Protein AF-A0A1X1AR97-F1 (afdb_monomer_lite)

Radius of gyration: 24.24 Å; chains: 1; bounding box: 60×72×63 Å

pLDDT: mean 80.78, std 21.64, range [27.16, 98.38]

Foldseek 3Di:
DDAWKKKKWFFFDDDPPDDDDDPDRGQTAIEIEADDPCGLQVSVVVVLVCQVVVRGFKMKIKIWGQQQVVVVCVVVVHDDPDDDDDPPRDDHHYDDHPCPVVDDVVCVVVPNDDPLSPVLVVLVVVCVVVVHDLVRSLLVLLVVLQVVLVVLLPDPQRQDSDNDHSCRQQDDDPVFHDSHPRGTPSSDDDSNDTDMDMDMDGDPVVCVVVVPDPVPDDDDPDDDDDDPDDDDPPDPPPPDDDDDD

Structure (mmCIF, N/CA/C/O backbone):
data_AF-A0A1X1AR97-F1
#
_entry.id   AF-A0A1X1AR97-F1
#
loop_
_atom_site.group_PDB
_atom_site.id
_atom_site.type_symbol
_atom_site.label_atom_id
_atom_site.label_alt_id
_atom_site.label_comp_id
_atom_site.label_asym_id
_atom_site.label_entity_id
_atom_site.label_seq_id
_atom_site.pdbx_PDB_ins_code
_atom_site.Cartn_x
_atom_site.Cartn_y
_atom_site.Cartn_z
_atom_site.occupancy
_atom_site.B_iso_or_equiv
_atom_site.auth_seq_id
_atom_site.auth_comp_id
_atom_site.auth_asym_id
_atom_site.auth_atom_id
_atom_site.pdbx_PDB_model_num
ATOM 1 N N . MET A 1 1 ? 16.908 10.694 7.736 1.00 27.94 1 MET A N 1
ATOM 2 C CA . MET A 1 1 ? 16.542 9.272 7.911 1.00 27.94 1 MET A CA 1
ATOM 3 C C . MET A 1 1 ? 15.316 9.066 7.065 1.00 27.94 1 MET A C 1
ATOM 5 O O . MET A 1 1 ? 14.236 9.486 7.467 1.00 27.94 1 MET A O 1
ATOM 9 N N . ASP A 1 2 ? 15.556 8.600 5.848 1.00 30.73 2 ASP A N 1
ATOM 10 C CA . ASP A 1 2 ? 14.562 8.555 4.788 1.00 30.73 2 ASP A CA 1
ATOM 11 C C . ASP A 1 2 ? 13.537 7.465 5.109 1.00 30.73 2 ASP A C 1
ATOM 13 O O . ASP A 1 2 ? 13.903 6.337 5.441 1.00 30.73 2 ASP A O 1
ATOM 17 N N . ARG A 1 3 ? 12.262 7.846 5.160 1.00 35.47 3 ARG A N 1
ATOM 18 C CA . ARG A 1 3 ? 11.157 6.972 5.564 1.00 35.47 3 ARG A CA 1
ATOM 19 C C . ARG A 1 3 ? 10.555 6.382 4.295 1.00 35.47 3 ARG A C 1
ATOM 21 O O . ARG A 1 3 ? 9.996 7.148 3.531 1.00 35.47 3 ARG A O 1
ATOM 28 N N . GLY A 1 4 ? 10.649 5.068 4.090 1.00 37.84 4 GLY A N 1
ATOM 29 C CA . GLY A 1 4 ? 9.795 4.326 3.150 1.00 37.84 4 GLY A CA 1
ATOM 30 C C . GLY A 1 4 ? 9.580 4.941 1.760 1.00 37.84 4 GLY A C 1
ATOM 31 O O . GLY A 1 4 ? 8.454 4.912 1.262 1.00 37.84 4 GLY A O 1
ATOM 32 N N . ASN A 1 5 ? 10.611 5.521 1.141 1.00 39.78 5 ASN A N 1
ATOM 33 C CA . ASN A 1 5 ? 10.469 6.111 -0.188 1.00 39.78 5 ASN A CA 1
ATOM 34 C C . ASN A 1 5 ? 10.435 5.019 -1.264 1.00 39.78 5 ASN A C 1
ATOM 36 O O . ASN A 1 5 ? 11.117 3.996 -1.173 1.00 39.78 5 ASN A O 1
ATOM 40 N N . CYS A 1 6 ? 9.618 5.242 -2.293 1.00 41.50 6 CYS A N 1
ATOM 41 C CA . CYS A 1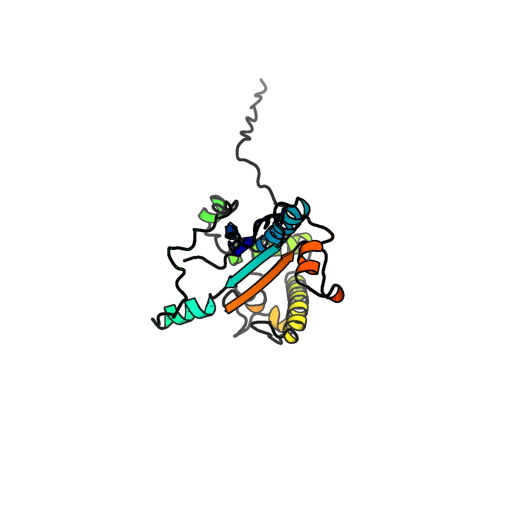 6 ? 9.676 4.451 -3.513 1.00 41.50 6 CYS A CA 1
ATOM 42 C C . CYS A 1 6 ? 10.742 5.055 -4.429 1.00 41.50 6 CYS A C 1
ATOM 44 O O . CYS A 1 6 ? 10.742 6.255 -4.707 1.00 41.50 6 CYS A O 1
ATOM 46 N N . GLU A 1 7 ? 11.641 4.209 -4.904 1.00 47.59 7 GLU A N 1
ATOM 47 C CA . GLU A 1 7 ? 12.688 4.550 -5.851 1.00 47.59 7 GLU A CA 1
ATOM 48 C C . GLU A 1 7 ? 12.261 4.113 -7.253 1.00 47.59 7 GLU A C 1
ATOM 50 O O . GLU A 1 7 ? 11.831 2.983 -7.494 1.00 47.59 7 GLU A O 1
ATOM 55 N N . LEU A 1 8 ? 12.373 5.029 -8.201 1.00 49.00 8 LEU A N 1
ATOM 56 C CA . LEU A 1 8 ? 12.171 4.796 -9.617 1.00 49.00 8 LEU A CA 1
ATOM 57 C C . LEU A 1 8 ? 13.539 4.890 -10.296 1.00 49.00 8 LEU A C 1
ATOM 59 O O . LEU A 1 8 ? 14.129 5.965 -10.374 1.00 49.00 8 LEU A O 1
ATOM 63 N N . ALA A 1 9 ? 14.025 3.773 -10.823 1.00 55.78 9 ALA A N 1
ATOM 64 C CA . ALA A 1 9 ? 15.183 3.737 -11.701 1.00 55.78 9 ALA A CA 1
ATOM 65 C C . ALA A 1 9 ? 14.710 3.638 -13.156 1.00 55.78 9 ALA A C 1
ATOM 67 O O . ALA A 1 9 ? 14.032 2.690 -13.562 1.00 55.78 9 ALA A O 1
ATOM 68 N N . LEU A 1 10 ? 15.063 4.643 -13.944 1.00 53.66 10 LEU A N 1
ATOM 69 C CA . LEU A 1 10 ? 14.725 4.788 -15.352 1.00 53.66 10 LEU A CA 1
ATOM 70 C C . LEU A 1 10 ? 15.976 4.492 -16.191 1.00 53.66 10 LEU A C 1
ATOM 72 O O . LEU A 1 10 ? 17.024 5.082 -15.964 1.00 53.66 10 LEU A O 1
ATOM 76 N N . SER A 1 11 ? 15.903 3.582 -17.165 1.00 43.22 11 SER A N 1
ATOM 77 C CA . SER A 1 11 ? 17.001 3.367 -18.122 1.00 43.22 11 SER A CA 1
ATOM 78 C C . SER A 1 11 ? 16.714 4.127 -19.409 1.00 43.22 11 SER A C 1
ATOM 80 O O . SER A 1 11 ? 15.721 3.833 -20.082 1.00 43.22 11 SER A O 1
ATOM 82 N N . GLU A 1 12 ? 17.590 5.061 -19.779 1.00 35.81 12 GLU A N 1
ATOM 83 C CA . GLU A 1 12 ? 17.517 5.738 -21.076 1.00 35.81 12 GLU A CA 1
ATOM 84 C C . GLU A 1 12 ? 17.746 4.759 -22.241 1.00 35.81 12 GLU A C 1
ATOM 86 O O . GLU A 1 12 ? 18.292 3.659 -22.081 1.00 35.81 12 GLU A O 1
ATOM 91 N N . ARG A 1 13 ? 17.284 5.167 -23.426 1.00 37.53 13 ARG A N 1
ATOM 92 C CA . ARG A 1 13 ? 17.381 4.423 -24.683 1.00 37.53 13 ARG A CA 1
ATOM 93 C C . ARG A 1 13 ? 18.838 4.115 -25.049 1.00 37.53 13 ARG A C 1
ATOM 95 O O . ARG A 1 13 ? 19.665 5.012 -25.178 1.00 37.53 13 ARG A O 1
ATOM 102 N N . THR A 1 14 ? 19.134 2.843 -25.310 1.00 39.88 14 THR A N 1
ATOM 103 C CA . THR A 1 14 ? 20.361 2.429 -26.004 1.00 39.88 14 THR A CA 1
ATOM 104 C C . THR A 1 14 ? 20.110 2.537 -27.507 1.00 39.88 14 THR A C 1
ATOM 106 O O . THR A 1 14 ? 19.388 1.711 -28.069 1.00 39.88 14 THR A O 1
ATOM 109 N N . ASP A 1 15 ? 20.638 3.572 -28.161 1.00 34.41 15 ASP A N 1
ATOM 110 C CA . ASP A 1 15 ? 20.561 3.687 -29.620 1.00 34.41 15 ASP A CA 1
ATOM 111 C C . ASP A 1 15 ? 21.410 2.594 -30.290 1.00 34.41 15 ASP A C 1
ATOM 113 O O . ASP A 1 15 ? 22.624 2.718 -30.416 1.00 34.41 15 ASP A O 1
ATOM 117 N N . ASP A 1 16 ? 20.754 1.547 -30.793 1.00 37.31 16 ASP A N 1
ATOM 118 C CA . ASP A 1 16 ? 21.347 0.577 -31.724 1.00 37.31 16 ASP A CA 1
ATOM 119 C C . ASP A 1 16 ? 21.270 1.086 -33.178 1.00 37.31 16 ASP A C 1
ATOM 121 O O . ASP A 1 16 ? 20.874 0.376 -34.107 1.00 37.31 16 ASP A O 1
ATOM 125 N N . SER A 1 17 ? 21.651 2.344 -33.423 1.00 30.41 17 SER A N 1
ATOM 126 C CA . SER A 1 17 ? 21.853 2.834 -34.790 1.00 30.41 17 SER A CA 1
ATOM 127 C C . SER A 1 17 ? 23.312 2.635 -35.205 1.00 30.41 17 SER A C 1
ATOM 129 O O . SER A 1 17 ? 24.149 3.501 -34.986 1.00 30.41 17 SER A O 1
ATOM 131 N N . CYS A 1 18 ? 23.596 1.475 -35.807 1.00 35.47 18 CYS A N 1
ATOM 132 C CA . CYS A 1 18 ? 24.776 1.171 -36.632 1.00 35.47 18 CYS A CA 1
ATOM 133 C C . CYS A 1 18 ? 26.116 1.811 -36.196 1.00 35.47 18 CYS A C 1
ATOM 135 O O . CYS A 1 18 ? 26.543 2.814 -36.766 1.00 35.47 18 CYS A O 1
ATOM 137 N N . GLY A 1 19 ? 26.856 1.150 -35.298 1.00 27.16 19 GLY A N 1
ATOM 138 C CA . GLY A 1 19 ? 28.287 1.422 -35.120 1.00 27.16 19 GLY A CA 1
ATOM 139 C C . GLY A 1 19 ? 28.897 0.833 -33.848 1.00 27.16 19 GLY A C 1
ATOM 140 O O . GLY A 1 19 ? 28.792 1.455 -32.810 1.00 27.16 19 GLY A O 1
ATOM 141 N N . VAL A 1 20 ? 29.577 -0.316 -33.988 1.00 30.94 20 VAL A N 1
ATOM 142 C CA . VAL A 1 20 ? 30.597 -0.943 -33.104 1.00 30.94 20 VAL A CA 1
ATOM 143 C C . VAL A 1 20 ? 30.261 -1.089 -31.594 1.00 30.94 20 VAL A C 1
ATOM 145 O O . VAL A 1 20 ? 29.995 -0.094 -30.931 1.00 30.94 20 VAL A O 1
ATOM 148 N N . PRO A 1 21 ? 30.382 -2.291 -30.980 1.00 36.38 21 PRO A N 1
ATOM 149 C CA . PRO A 1 21 ? 30.097 -2.491 -29.556 1.00 36.38 21 PRO A CA 1
ATOM 150 C C . PRO A 1 21 ? 31.102 -1.737 -28.673 1.00 36.38 21 PRO A C 1
ATOM 152 O O . PRO A 1 21 ? 32.238 -2.170 -28.477 1.00 36.38 21 PRO A O 1
ATOM 155 N N . GLY A 1 22 ? 30.678 -0.590 -28.153 1.00 32.62 22 GLY A N 1
ATOM 156 C CA . GLY A 1 22 ? 31.268 0.065 -26.997 1.00 32.62 22 GLY A CA 1
ATOM 157 C C . GLY A 1 22 ? 30.301 -0.100 -25.836 1.00 32.62 22 GLY A C 1
ATOM 158 O O . GLY A 1 22 ? 29.242 0.515 -25.831 1.00 32.62 22 GLY A O 1
ATOM 159 N N . ASP A 1 23 ? 30.668 -0.951 -24.886 1.00 37.53 23 ASP A N 1
ATOM 160 C CA . ASP A 1 23 ? 29.895 -1.372 -23.716 1.00 37.53 23 ASP A CA 1
ATOM 161 C C . ASP A 1 23 ? 29.720 -0.214 -22.708 1.00 37.53 23 ASP A C 1
ATOM 163 O O . ASP A 1 23 ? 30.305 -0.183 -21.626 1.00 37.53 23 ASP A O 1
ATOM 167 N N . ARG A 1 24 ? 28.975 0.823 -23.097 1.00 39.00 24 ARG A N 1
ATOM 168 C CA . ARG A 1 24 ? 28.467 1.846 -22.182 1.00 39.00 24 ARG A CA 1
ATOM 169 C C . ARG A 1 24 ? 26.998 1.551 -21.959 1.00 39.00 24 ARG A C 1
ATOM 171 O O . ARG A 1 24 ? 26.147 2.046 -22.691 1.00 39.00 24 ARG A O 1
ATOM 178 N N . ALA A 1 25 ? 26.713 0.733 -20.948 1.00 48.75 25 ALA A N 1
ATOM 179 C CA . ALA A 1 25 ? 25.385 0.714 -20.356 1.00 48.75 25 ALA A CA 1
ATOM 180 C C . ALA A 1 25 ? 24.984 2.171 -20.081 1.00 48.75 25 ALA A C 1
ATOM 182 O O . ALA A 1 25 ? 25.742 2.904 -19.440 1.00 48.75 25 ALA A O 1
ATOM 183 N N . ALA A 1 26 ? 23.852 2.610 -20.635 1.00 55.78 26 ALA A N 1
ATOM 184 C CA . ALA A 1 26 ? 23.313 3.925 -20.331 1.00 55.78 26 ALA A CA 1
ATOM 185 C C . ALA A 1 26 ? 23.168 4.028 -18.807 1.00 55.78 26 ALA A C 1
ATOM 187 O O . ALA A 1 26 ? 22.605 3.132 -18.173 1.00 55.78 26 ALA A O 1
ATOM 188 N N . THR A 1 27 ? 23.736 5.075 -18.208 1.00 63.84 27 THR A N 1
ATOM 189 C CA . THR A 1 27 ? 23.571 5.313 -16.775 1.00 63.84 27 THR A CA 1
ATOM 190 C C . THR A 1 27 ? 22.083 5.540 -16.522 1.00 63.84 27 THR A C 1
ATOM 192 O O . THR A 1 27 ? 21.504 6.408 -17.177 1.00 63.84 27 THR A O 1
ATOM 195 N N . PRO A 1 28 ? 21.437 4.777 -15.625 1.00 70.12 28 PRO A N 1
ATOM 196 C CA . PRO A 1 28 ? 20.029 4.994 -15.347 1.00 70.12 28 PRO A CA 1
ATOM 197 C C . PRO A 1 28 ? 19.834 6.385 -14.737 1.00 70.12 28 PRO A C 1
ATOM 199 O O . PRO A 1 28 ? 20.615 6.805 -13.878 1.00 70.12 28 PRO A O 1
ATOM 202 N N . SER A 1 29 ? 18.785 7.089 -15.154 1.00 77.19 29 SER A N 1
ATOM 203 C CA . SER A 1 29 ? 18.297 8.246 -14.412 1.00 77.19 29 SER A CA 1
ATOM 204 C C . SER A 1 29 ? 17.544 7.739 -13.177 1.00 77.19 29 SER A C 1
ATOM 206 O O . SER A 1 29 ? 16.759 6.791 -13.236 1.00 77.19 29 SER A O 1
ATOM 208 N N . LEU A 1 30 ? 17.848 8.313 -12.016 1.00 84.25 30 LEU A N 1
ATOM 209 C CA . LEU A 1 30 ? 17.300 7.881 -10.732 1.00 84.25 30 LEU A CA 1
ATOM 210 C C . LEU A 1 30 ? 16.354 8.955 -10.213 1.00 84.25 30 LEU A C 1
ATOM 212 O O . LEU A 1 30 ? 16.709 10.133 -10.187 1.00 84.25 30 LEU A O 1
ATOM 216 N N . VAL A 1 31 ? 15.168 8.539 -9.780 1.00 84.06 31 VAL A N 1
ATOM 217 C CA . VAL A 1 31 ? 14.148 9.415 -9.206 1.00 84.06 31 VAL A CA 1
ATOM 218 C C . VAL A 1 31 ? 13.649 8.819 -7.894 1.00 84.06 31 VAL A C 1
ATOM 220 O O . VAL A 1 31 ? 13.302 7.640 -7.837 1.00 84.06 31 VAL A O 1
ATOM 223 N N . THR A 1 32 ? 13.561 9.627 -6.845 1.00 85.88 32 THR A N 1
ATOM 224 C CA . THR A 1 32 ? 12.867 9.271 -5.601 1.00 85.88 32 THR A CA 1
ATOM 225 C C . THR A 1 32 ? 11.500 9.940 -5.568 1.00 85.88 32 THR A C 1
ATOM 227 O O . THR A 1 32 ? 11.356 11.109 -5.933 1.00 85.88 32 THR A O 1
ATOM 230 N N . SER A 1 33 ? 10.463 9.199 -5.176 1.00 83.81 33 SER A N 1
ATOM 231 C CA . SER A 1 33 ? 9.122 9.776 -5.062 1.00 83.81 33 SER A CA 1
ATOM 232 C C . SER A 1 33 ? 9.014 10.736 -3.881 1.00 83.81 33 SER A C 1
ATOM 234 O O . SER A 1 33 ? 9.765 10.646 -2.912 1.00 83.81 33 SER A O 1
ATOM 236 N N . ALA A 1 34 ? 7.990 11.585 -3.921 1.00 81.62 34 ALA A N 1
ATOM 237 C CA . ALA A 1 34 ? 7.479 12.241 -2.724 1.00 81.62 34 ALA A CA 1
ATOM 238 C C . ALA A 1 34 ? 6.932 11.214 -1.710 1.00 81.62 34 ALA A C 1
ATOM 240 O O . ALA A 1 34 ? 6.776 10.027 -2.026 1.00 81.62 34 ALA A O 1
ATOM 241 N N . THR A 1 35 ? 6.580 11.673 -0.507 1.00 78.44 35 THR A N 1
ATOM 242 C CA . THR A 1 35 ? 5.911 10.825 0.488 1.00 78.44 35 THR A CA 1
ATOM 243 C C . THR A 1 35 ? 4.440 10.644 0.114 1.00 78.44 35 THR A C 1
ATOM 245 O O . THR A 1 35 ? 3.727 11.616 -0.120 1.00 78.44 35 THR A O 1
ATOM 248 N N . GLY A 1 36 ? 3.942 9.406 0.103 1.00 80.31 36 GLY A N 1
ATOM 249 C CA . GLY A 1 36 ? 2.513 9.151 -0.101 1.00 80.31 36 GLY A CA 1
ATOM 250 C C . GLY A 1 36 ? 2.198 7.705 -0.470 1.00 80.31 36 GLY A C 1
ATOM 251 O O . GLY A 1 36 ? 2.926 7.064 -1.224 1.00 80.31 36 GLY A O 1
ATOM 252 N N . GLY A 1 37 ? 1.087 7.173 0.044 1.00 82.88 37 GLY A N 1
ATOM 253 C CA . GLY A 1 37 ? 0.659 5.799 -0.257 1.00 82.88 37 GLY A CA 1
ATOM 254 C C . GLY A 1 37 ? 0.224 5.592 -1.714 1.00 82.88 37 GLY A C 1
ATOM 255 O O . GLY A 1 37 ? 0.176 4.467 -2.201 1.00 82.88 37 GLY A O 1
ATOM 256 N N . GLU A 1 38 ? -0.086 6.670 -2.429 1.00 85.38 38 GLU A N 1
ATOM 257 C CA . GLU A 1 38 ? -0.469 6.679 -3.841 1.00 85.38 38 GLU A CA 1
ATOM 258 C C . GLU A 1 38 ? 0.725 6.655 -4.806 1.00 85.38 38 GLU A C 1
ATOM 260 O O . GLU A 1 38 ? 0.553 6.394 -6.002 1.00 85.38 38 GLU A O 1
ATOM 265 N N . GLN A 1 39 ? 1.928 6.932 -4.301 1.00 87.12 39 GLN A N 1
ATOM 266 C CA . GLN A 1 39 ? 3.129 7.143 -5.106 1.00 87.12 39 GLN A CA 1
ATOM 267 C C . GLN A 1 39 ? 3.514 5.931 -5.965 1.00 87.12 39 GLN A C 1
ATOM 269 O O . GLN A 1 39 ? 3.746 6.138 -7.157 1.00 87.12 39 GLN A O 1
ATOM 274 N N . PRO A 1 40 ? 3.459 4.667 -5.486 1.00 89.50 40 PRO A N 1
ATOM 275 C CA . PRO A 1 40 ? 3.735 3.510 -6.341 1.00 89.50 40 PRO A CA 1
ATOM 276 C C . PRO A 1 40 ? 2.896 3.494 -7.629 1.00 89.50 40 PRO A C 1
ATOM 278 O O . PRO A 1 40 ? 3.412 3.261 -8.722 1.00 89.50 40 PRO A O 1
ATOM 281 N N . GLN A 1 41 ? 1.601 3.814 -7.534 1.00 91.25 41 GLN A N 1
ATOM 282 C CA . GLN A 1 41 ? 0.716 3.853 -8.700 1.00 91.25 41 GLN A CA 1
ATOM 283 C C . GLN A 1 41 ? 0.965 5.089 -9.577 1.00 91.25 41 GLN A C 1
ATOM 285 O O . GLN A 1 41 ? 0.827 5.018 -10.802 1.00 91.25 41 GLN A O 1
ATOM 290 N N . ALA A 1 42 ? 1.324 6.229 -8.979 1.00 87.94 42 ALA A N 1
ATOM 291 C CA . ALA A 1 42 ? 1.719 7.421 -9.726 1.00 87.94 42 ALA A CA 1
ATOM 292 C C . ALA A 1 42 ? 2.983 7.161 -10.566 1.00 87.94 42 ALA A C 1
ATOM 294 O O . ALA A 1 42 ? 3.003 7.513 -11.749 1.00 87.94 42 ALA A O 1
ATOM 295 N N . LEU A 1 43 ? 3.970 6.463 -9.999 1.00 89.81 43 LEU A N 1
ATOM 296 C CA . LEU A 1 43 ? 5.192 6.052 -10.690 1.00 89.81 43 LEU A CA 1
ATOM 297 C C . LEU A 1 43 ? 4.902 5.064 -11.824 1.00 89.81 43 LEU A C 1
ATOM 299 O O . LEU A 1 43 ? 5.411 5.253 -12.925 1.00 89.81 43 LEU A O 1
ATOM 303 N N . VAL A 1 44 ? 4.017 4.078 -11.621 1.00 93.06 44 VAL A N 1
ATOM 304 C CA . VAL A 1 44 ? 3.562 3.171 -12.699 1.00 93.06 44 VAL A CA 1
ATOM 305 C C . VAL A 1 44 ? 2.962 3.961 -13.863 1.00 93.06 44 VAL A C 1
ATOM 307 O O . VAL A 1 44 ? 3.274 3.705 -15.026 1.00 93.06 44 VAL A O 1
ATOM 310 N N . ASN A 1 45 ? 2.126 4.958 -13.565 1.00 92.25 45 ASN A N 1
ATOM 311 C CA . ASN A 1 45 ? 1.503 5.796 -14.589 1.00 92.25 45 ASN A CA 1
ATOM 312 C C . ASN A 1 45 ? 2.536 6.628 -15.363 1.00 92.25 45 ASN A C 1
ATOM 314 O O . ASN A 1 45 ? 2.420 6.756 -16.584 1.00 92.25 45 ASN A O 1
ATOM 318 N N . ARG A 1 46 ? 3.523 7.194 -14.659 1.00 89.62 46 ARG A N 1
ATOM 319 C CA . ARG A 1 46 ? 4.625 7.967 -15.247 1.00 89.62 46 ARG A CA 1
ATOM 320 C C . ARG A 1 46 ? 5.512 7.079 -16.121 1.00 89.62 46 ARG A C 1
ATOM 322 O O . ARG A 1 46 ? 5.767 7.432 -17.268 1.00 89.62 46 ARG A O 1
ATOM 329 N N . ALA A 1 47 ? 5.903 5.911 -15.619 1.00 91.88 47 ALA A N 1
ATOM 330 C CA . ALA A 1 47 ? 6.702 4.928 -16.343 1.00 91.88 47 ALA A CA 1
ATOM 331 C C . ALA A 1 47 ? 6.005 4.476 -17.635 1.00 91.88 47 ALA A C 1
ATOM 333 O O . ALA A 1 47 ? 6.594 4.533 -18.710 1.00 91.88 47 ALA A O 1
ATOM 334 N N . ALA A 1 48 ? 4.720 4.113 -17.554 1.00 93.50 48 ALA A N 1
ATOM 335 C CA . ALA A 1 48 ? 3.941 3.708 -18.722 1.00 93.50 48 ALA A CA 1
ATOM 336 C C . ALA A 1 48 ? 3.838 4.823 -19.779 1.00 93.50 48 ALA A C 1
ATOM 338 O O . ALA A 1 48 ? 3.921 4.549 -20.973 1.00 93.50 48 ALA A O 1
ATOM 339 N N . LEU A 1 49 ? 3.672 6.079 -19.350 1.00 92.31 49 LEU A N 1
ATOM 340 C CA . LEU A 1 49 ? 3.653 7.239 -20.243 1.00 92.31 49 LEU A CA 1
ATOM 341 C C . LEU A 1 49 ? 4.989 7.464 -20.943 1.00 92.31 49 LEU A C 1
ATOM 343 O O . LEU A 1 49 ? 5.009 7.697 -22.146 1.00 92.31 49 LEU A O 1
ATOM 347 N N . SER A 1 50 ? 6.077 7.387 -20.187 1.00 91.69 50 SER A N 1
ATOM 348 C CA . SER A 1 50 ? 7.416 7.639 -20.704 1.00 91.69 50 SER A CA 1
ATOM 349 C C . SER A 1 50 ? 7.862 6.547 -21.681 1.00 91.69 50 SER A C 1
ATOM 351 O O . SER A 1 50 ? 8.415 6.848 -22.735 1.00 91.69 50 SER A O 1
ATOM 353 N N . ILE A 1 51 ? 7.506 5.286 -21.406 1.00 93.81 51 ILE A N 1
ATOM 354 C CA . ILE A 1 51 ? 7.713 4.178 -22.347 1.00 93.81 51 ILE A CA 1
ATOM 355 C C . ILE A 1 51 ? 6.866 4.359 -23.609 1.00 93.81 51 ILE A C 1
ATOM 357 O O . ILE A 1 51 ? 7.357 4.176 -24.719 1.00 93.81 51 ILE A O 1
ATOM 361 N N . ALA A 1 52 ? 5.597 4.749 -23.466 1.00 92.19 52 ALA A N 1
ATOM 362 C CA . ALA A 1 52 ? 4.720 4.976 -24.613 1.00 92.19 52 ALA A CA 1
ATOM 363 C C . ALA A 1 52 ? 5.167 6.161 -25.490 1.00 92.19 52 ALA A C 1
ATOM 365 O O . ALA A 1 52 ? 4.921 6.147 -26.694 1.00 92.19 52 ALA A O 1
ATOM 366 N N . ALA A 1 53 ? 5.812 7.172 -24.899 1.00 92.69 53 ALA A N 1
ATOM 367 C CA . ALA A 1 53 ? 6.408 8.299 -25.614 1.00 92.69 53 ALA A CA 1
ATOM 368 C C . ALA A 1 53 ? 7.737 7.940 -26.308 1.00 92.69 53 ALA A C 1
ATOM 370 O O . ALA A 1 53 ? 8.169 8.667 -27.200 1.00 92.69 53 ALA A O 1
ATOM 371 N N . GLY A 1 54 ? 8.353 6.809 -25.943 1.00 89.69 54 GLY A N 1
ATOM 372 C CA . GLY A 1 54 ? 9.651 6.376 -26.461 1.00 89.69 54 GLY A CA 1
ATOM 373 C C . GLY A 1 54 ? 10.852 6.997 -25.744 1.00 89.69 54 GLY A C 1
ATOM 374 O O . GLY A 1 54 ? 11.971 6.868 -26.237 1.00 89.69 54 GLY A O 1
ATOM 375 N N . ASP A 1 55 ? 10.637 7.647 -24.598 1.00 89.62 55 ASP A N 1
ATOM 376 C CA . ASP A 1 55 ? 11.712 8.241 -23.794 1.00 89.62 55 ASP A CA 1
ATOM 377 C C . ASP A 1 55 ? 12.525 7.158 -23.059 1.00 89.62 55 ASP A C 1
ATOM 379 O O . ASP A 1 55 ? 13.722 7.314 -22.834 1.00 89.62 55 ASP A O 1
ATOM 383 N N . HIS A 1 56 ? 11.869 6.051 -22.685 1.00 89.44 56 HIS A N 1
ATOM 384 C CA . HIS A 1 56 ? 12.477 4.935 -21.957 1.00 89.44 56 HIS A CA 1
ATOM 385 C C . HIS A 1 56 ? 12.025 3.594 -22.530 1.00 89.44 56 HIS A C 1
ATOM 387 O O . HIS A 1 56 ? 10.857 3.404 -22.859 1.00 89.44 56 HIS A O 1
ATOM 393 N N . ASP A 1 57 ? 12.929 2.619 -22.571 1.00 92.25 57 ASP A N 1
ATOM 394 C CA . ASP A 1 57 ? 12.574 1.258 -22.983 1.00 92.25 57 ASP A CA 1
ATOM 395 C C . ASP A 1 57 ? 12.203 0.354 -21.804 1.00 92.25 57 ASP A C 1
ATOM 397 O O . ASP A 1 57 ? 11.436 -0.599 -21.964 1.00 92.25 57 ASP A O 1
ATOM 401 N N . ILE A 1 58 ? 12.803 0.608 -20.639 1.00 93.56 58 ILE A N 1
ATOM 402 C CA . ILE A 1 58 ? 12.662 -0.191 -19.423 1.00 93.56 58 ILE A CA 1
ATOM 403 C C . ILE A 1 58 ? 12.783 0.695 -18.185 1.00 93.56 58 ILE A C 1
ATOM 405 O O . ILE A 1 58 ? 13.588 1.624 -18.123 1.00 93.56 58 ILE A O 1
ATOM 409 N N . VAL A 1 59 ? 11.955 0.388 -17.196 1.00 93.62 59 VAL A N 1
ATOM 410 C CA . VAL A 1 59 ? 11.809 1.131 -15.954 1.00 93.62 59 VAL A CA 1
ATOM 411 C C . VAL A 1 59 ? 11.651 0.147 -14.801 1.00 93.62 59 VAL A C 1
ATOM 413 O O . VAL A 1 59 ? 10.816 -0.757 -14.867 1.00 93.62 59 VAL A O 1
ATOM 416 N N . LEU A 1 60 ? 12.428 0.338 -13.739 1.00 94.06 60 LEU A N 1
ATOM 417 C CA . LEU A 1 60 ? 12.305 -0.378 -12.475 1.00 94.06 60 LEU A CA 1
ATOM 418 C C . LEU A 1 60 ? 11.712 0.566 -11.428 1.00 94.06 60 LEU A C 1
ATOM 420 O O . LEU A 1 60 ? 12.291 1.597 -11.107 1.00 94.06 60 LEU A O 1
ATOM 424 N N . ILE A 1 61 ? 10.571 0.190 -10.869 1.00 93.50 61 ILE A N 1
ATOM 425 C CA . ILE A 1 61 ? 10.008 0.811 -9.670 1.00 93.50 61 ILE A CA 1
ATOM 426 C C . ILE A 1 61 ? 10.303 -0.132 -8.519 1.00 93.50 61 ILE A C 1
ATOM 428 O O . ILE A 1 61 ? 9.978 -1.312 -8.610 1.00 93.50 61 ILE A O 1
ATOM 432 N N . THR A 1 62 ? 10.883 0.364 -7.441 1.00 93.62 62 THR A N 1
ATOM 433 C CA . THR A 1 62 ? 11.150 -0.407 -6.231 1.00 93.62 62 THR A CA 1
ATOM 434 C C . THR A 1 62 ? 10.830 0.425 -4.998 1.00 93.62 62 THR A C 1
ATOM 436 O O . THR A 1 62 ? 10.711 1.642 -5.058 1.00 93.62 62 THR A O 1
ATOM 439 N N . GLY A 1 63 ? 10.631 -0.225 -3.866 1.00 90.06 63 GLY A N 1
ATOM 440 C CA . GLY A 1 63 ? 10.407 0.449 -2.598 1.00 90.06 63 GLY A CA 1
ATOM 441 C C . GLY A 1 63 ? 10.516 -0.544 -1.461 1.00 90.06 63 GLY A C 1
ATOM 442 O O . GLY A 1 63 ? 10.247 -1.737 -1.635 1.00 90.06 63 GLY A O 1
ATOM 443 N N . GLY A 1 64 ? 10.921 -0.052 -0.298 1.00 90.12 64 GLY A N 1
ATOM 444 C CA . GLY A 1 64 ? 11.098 -0.879 0.881 1.00 90.12 64 GLY A CA 1
ATOM 445 C C . GLY A 1 64 ? 10.903 -0.094 2.164 1.00 90.12 64 GLY A C 1
ATOM 446 O O . GLY A 1 64 ? 11.223 1.087 2.249 1.00 90.12 64 GLY A O 1
ATOM 447 N N . GLU A 1 65 ? 10.390 -0.780 3.173 1.00 88.62 65 GLU A N 1
ATOM 448 C CA . GLU A 1 65 ? 10.268 -0.282 4.535 1.00 88.62 65 GLU A CA 1
ATOM 449 C C . GLU A 1 65 ? 11.054 -1.212 5.456 1.00 88.62 65 GLU A C 1
ATOM 451 O O . GLU A 1 65 ? 11.000 -2.431 5.294 1.00 88.62 65 GLU A O 1
ATOM 456 N N . THR A 1 66 ? 11.783 -0.643 6.416 1.00 90.75 66 THR A N 1
ATOM 457 C CA . THR A 1 66 ? 12.587 -1.395 7.401 1.00 90.75 66 THR A CA 1
ATOM 458 C C . THR A 1 66 ? 12.303 -0.942 8.834 1.00 90.75 66 THR A C 1
ATOM 460 O O . THR A 1 66 ? 13.144 -1.018 9.740 1.00 90.75 66 THR A O 1
ATOM 463 N N . PHE A 1 67 ? 11.099 -0.411 9.056 1.00 88.62 67 PHE A N 1
ATOM 464 C CA . PHE A 1 67 ? 10.738 0.274 10.289 1.00 88.62 67 PHE A CA 1
ATOM 465 C C . PHE A 1 67 ? 10.822 -0.628 11.519 1.00 88.62 67 PHE A C 1
ATOM 467 O O . PHE A 1 67 ? 11.196 -0.169 12.603 1.00 88.62 67 PHE A O 1
ATOM 474 N N . ARG A 1 68 ? 10.502 -1.920 11.381 1.00 90.88 68 ARG A N 1
ATOM 475 C CA . ARG A 1 68 ? 10.610 -2.858 12.504 1.00 90.88 68 ARG A CA 1
ATOM 476 C C . ARG A 1 68 ? 12.070 -3.074 12.888 1.00 90.88 68 ARG A C 1
ATOM 478 O O . ARG A 1 68 ? 12.390 -2.978 14.076 1.00 90.88 68 ARG A O 1
ATOM 485 N N . SER A 1 69 ? 12.935 -3.336 11.911 1.00 90.56 69 SER A N 1
ATOM 486 C CA . SER A 1 69 ? 14.372 -3.515 12.134 1.00 90.56 69 SER A CA 1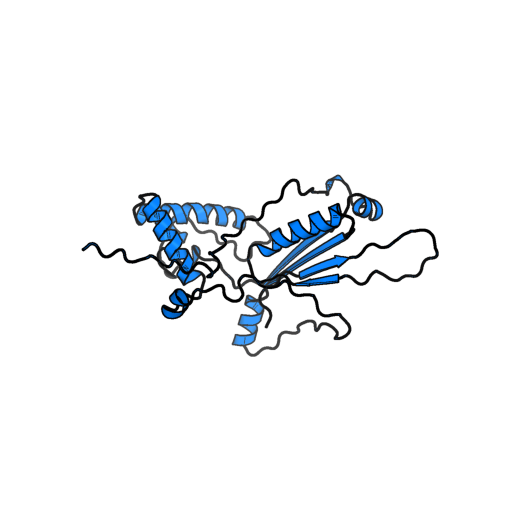
ATOM 487 C C . SER A 1 69 ? 15.008 -2.261 12.735 1.00 90.56 69 SER A C 1
ATOM 489 O O . SER A 1 69 ? 15.653 -2.350 13.783 1.00 90.56 69 SER A O 1
ATOM 491 N N . MET A 1 70 ? 14.738 -1.082 12.163 1.00 89.31 70 MET A N 1
ATOM 492 C CA . MET A 1 70 ? 15.223 0.204 12.681 1.00 89.31 70 MET A CA 1
ATOM 493 C C . MET A 1 70 ? 14.787 0.454 14.128 1.00 89.31 70 MET A C 1
ATOM 495 O O . MET A 1 70 ? 15.599 0.825 14.978 1.00 89.31 70 MET A O 1
ATOM 499 N N . ARG A 1 71 ? 13.506 0.220 14.439 1.00 87.94 71 ARG A N 1
ATOM 500 C CA . ARG A 1 71 ? 12.975 0.416 15.792 1.00 87.94 71 ARG A CA 1
ATOM 501 C C . ARG A 1 71 ? 13.592 -0.557 16.796 1.00 87.94 71 ARG A C 1
ATOM 503 O O . ARG A 1 71 ? 13.920 -0.146 17.909 1.00 87.94 71 ARG A O 1
ATOM 510 N N . SER A 1 72 ? 13.753 -1.824 16.414 1.00 89.00 72 SER A N 1
ATOM 511 C CA . SER A 1 72 ? 14.386 -2.838 17.262 1.00 89.00 72 SER A CA 1
ATOM 512 C C . SER A 1 72 ? 15.833 -2.458 17.574 1.00 89.00 72 SER A C 1
ATOM 514 O O . SER A 1 72 ? 16.201 -2.384 18.744 1.00 89.00 72 SER A O 1
ATOM 516 N N . ALA A 1 73 ? 16.616 -2.134 16.546 1.00 89.06 73 ALA A N 1
ATOM 517 C CA . ALA A 1 73 ? 18.009 -1.715 16.664 1.00 89.06 73 ALA A CA 1
ATOM 518 C C . ALA A 1 73 ? 18.184 -0.484 17.562 1.00 89.06 73 ALA A C 1
ATOM 520 O O . ALA A 1 73 ? 19.018 -0.492 18.469 1.00 89.06 73 ALA A O 1
ATOM 521 N N . GLY A 1 74 ? 17.336 0.534 17.381 1.00 88.62 74 GLY A N 1
ATOM 522 C CA . GLY A 1 74 ? 17.332 1.726 18.229 1.00 88.62 74 GLY A CA 1
ATOM 523 C C . GLY A 1 74 ? 17.028 1.417 19.698 1.00 88.62 74 GLY A C 1
ATOM 524 O O . GLY A 1 74 ? 17.637 2.008 20.585 1.00 88.62 74 GLY A O 1
ATOM 525 N N . SER A 1 75 ? 16.137 0.458 19.973 1.00 87.88 75 SER A N 1
ATOM 526 C CA . SER A 1 75 ? 15.807 0.054 21.348 1.00 87.88 75 SER A CA 1
ATOM 527 C C . SER A 1 75 ? 16.897 -0.773 22.039 1.00 87.88 75 SER A C 1
ATOM 529 O O . SER A 1 75 ? 16.985 -0.753 23.264 1.00 87.88 75 SER A O 1
ATOM 531 N N . THR A 1 76 ? 17.737 -1.478 21.274 1.00 89.62 76 THR A N 1
ATOM 532 C CA . THR A 1 76 ? 18.821 -2.326 21.798 1.00 89.62 76 THR A CA 1
ATOM 533 C C . THR A 1 76 ? 20.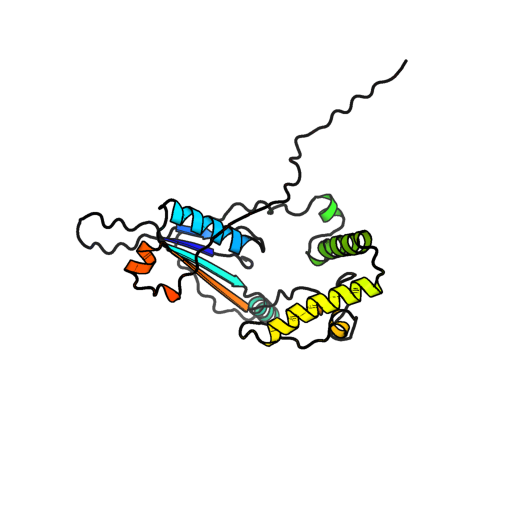207 -1.694 21.656 1.00 89.62 76 THR A C 1
ATOM 535 O O . THR A 1 76 ? 21.190 -2.300 22.073 1.00 89.62 76 THR A O 1
ATOM 538 N N . GLY A 1 77 ? 20.309 -0.505 21.051 1.00 87.44 77 GLY A N 1
ATOM 539 C CA . GLY A 1 77 ? 21.577 0.181 20.783 1.00 87.44 77 GLY A CA 1
ATOM 540 C C . GLY A 1 77 ? 22.483 -0.539 19.777 1.00 87.44 77 GLY A C 1
ATOM 541 O O . GLY A 1 77 ? 23.687 -0.298 19.757 1.00 87.44 77 GLY A O 1
ATOM 542 N N . VAL A 1 78 ? 21.929 -1.444 18.965 1.00 89.62 78 VAL A N 1
ATOM 543 C CA . VAL A 1 78 ? 22.692 -2.234 17.988 1.00 89.62 78 VAL A CA 1
ATOM 544 C C . VAL A 1 78 ? 22.735 -1.481 16.662 1.00 89.62 78 VAL A C 1
ATOM 546 O O . VAL A 1 78 ? 21.699 -1.054 16.163 1.00 89.62 78 VAL A O 1
ATOM 549 N N . GLY A 1 79 ? 23.922 -1.335 16.072 1.00 84.75 79 GLY A N 1
ATOM 550 C CA . GLY A 1 79 ? 24.063 -0.838 14.703 1.00 84.75 79 GLY A CA 1
ATOM 551 C C . GLY A 1 79 ? 23.622 -1.897 13.693 1.00 84.75 79 GLY A C 1
ATOM 552 O O . GLY A 1 79 ? 23.981 -3.067 13.824 1.00 84.75 79 GLY A O 1
ATOM 553 N N . LEU A 1 80 ? 22.846 -1.497 12.688 1.00 85.00 80 LEU A N 1
ATOM 554 C CA . LEU A 1 80 ? 22.460 -2.385 11.592 1.00 85.00 80 LEU A CA 1
ATOM 555 C C . LEU A 1 80 ? 23.521 -2.317 10.481 1.00 85.00 80 LEU A C 1
ATOM 557 O O . LEU A 1 80 ? 23.977 -1.216 10.167 1.00 85.00 80 LEU A O 1
ATOM 561 N N . PRO A 1 81 ? 23.927 -3.457 9.890 1.00 86.69 81 PRO A N 1
ATOM 562 C CA . PRO A 1 81 ? 24.944 -3.506 8.840 1.00 86.69 81 PRO A CA 1
ATOM 563 C C . PRO A 1 81 ? 24.341 -3.092 7.490 1.00 86.69 81 PRO A C 1
ATOM 565 O O . PRO A 1 81 ? 24.192 -3.909 6.583 1.00 86.69 81 PRO A O 1
ATOM 568 N N . TRP A 1 82 ? 23.918 -1.834 7.383 1.00 84.12 82 TRP A N 1
ATOM 569 C CA . TRP A 1 82 ? 23.329 -1.302 6.162 1.00 84.12 82 TRP A CA 1
ATOM 570 C C . TRP A 1 82 ? 24.344 -1.273 5.024 1.00 84.12 82 TRP A C 1
ATOM 572 O O . TRP A 1 82 ? 25.519 -0.972 5.225 1.00 84.12 82 TRP A O 1
ATOM 582 N N . THR A 1 83 ? 23.878 -1.575 3.816 1.00 84.25 83 THR A N 1
ATOM 583 C CA . THR A 1 83 ? 24.666 -1.343 2.609 1.00 84.25 83 THR A CA 1
ATOM 584 C C . THR A 1 83 ? 24.824 0.159 2.412 1.00 84.25 83 THR A C 1
ATOM 586 O O . THR A 1 83 ? 23.833 0.883 2.354 1.00 84.25 83 THR A O 1
ATOM 589 N N . GLU A 1 84 ? 26.064 0.625 2.313 1.00 81.75 84 GLU A N 1
ATOM 590 C CA . GLU A 1 84 ? 26.363 2.019 2.001 1.00 81.75 84 GLU A CA 1
ATOM 591 C C . GLU A 1 84 ? 26.436 2.198 0.485 1.00 81.75 84 GLU A C 1
ATOM 593 O O . GLU A 1 84 ? 27.139 1.463 -0.217 1.00 81.75 84 GLU A O 1
ATOM 598 N N . GLN A 1 85 ? 25.687 3.170 -0.029 1.00 81.56 85 GLN A N 1
ATOM 599 C CA . GLN A 1 85 ? 25.796 3.570 -1.423 1.00 81.56 85 GLN A CA 1
ATOM 600 C C . GLN A 1 85 ? 27.119 4.313 -1.627 1.00 81.56 85 GLN A C 1
ATOM 602 O O . GLN A 1 85 ? 27.473 5.188 -0.843 1.00 81.56 85 GLN A O 1
ATOM 607 N N . SER A 1 86 ? 27.846 3.975 -2.692 1.00 83.75 86 SER A N 1
ATOM 608 C CA . SER A 1 86 ? 29.067 4.697 -3.050 1.00 83.75 86 SER A CA 1
ATOM 609 C C . SER A 1 86 ? 28.753 6.144 -3.431 1.00 83.75 86 SER A C 1
ATOM 611 O O . SER A 1 86 ? 27.839 6.381 -4.217 1.00 83.75 86 SER A O 1
ATOM 613 N N . ASP A 1 87 ? 29.602 7.081 -3.004 1.00 83.00 87 ASP A N 1
ATOM 614 C CA . ASP A 1 87 ? 29.563 8.492 -3.430 1.00 83.00 87 ASP A CA 1
ATOM 615 C C . ASP A 1 87 ? 29.697 8.682 -4.955 1.00 83.00 87 ASP A C 1
ATOM 617 O O . ASP A 1 87 ? 29.454 9.766 -5.479 1.00 83.00 87 ASP A O 1
ATOM 621 N N . SER A 1 88 ? 30.106 7.637 -5.684 1.00 82.44 88 SER A N 1
ATOM 622 C CA . SER A 1 88 ? 30.158 7.636 -7.151 1.00 82.44 88 SER A CA 1
ATOM 623 C C . SER A 1 88 ? 28.788 7.494 -7.822 1.00 82.44 88 SER A C 1
ATOM 625 O O . SER A 1 88 ? 28.673 7.767 -9.017 1.00 82.44 88 SER A O 1
ATOM 627 N N . VAL A 1 89 ? 27.756 7.075 -7.082 1.00 77.75 89 VAL A N 1
ATOM 628 C CA . VAL A 1 89 ? 26.383 6.979 -7.586 1.00 77.75 89 VAL A CA 1
ATOM 629 C C . VAL A 1 89 ? 25.750 8.374 -7.536 1.00 77.75 89 VAL A C 1
ATOM 631 O O . VAL A 1 89 ? 25.667 8.950 -6.448 1.00 77.75 89 VAL A O 1
ATOM 634 N N . PRO A 1 90 ? 25.297 8.935 -8.674 1.00 77.62 90 PRO A N 1
ATOM 635 C CA . PRO A 1 90 ? 24.627 10.229 -8.685 1.00 77.62 90 PRO A CA 1
ATOM 636 C C . PRO A 1 90 ? 23.414 10.241 -7.753 1.00 77.62 90 PRO A C 1
ATOM 638 O O . PRO A 1 90 ? 22.681 9.255 -7.662 1.00 77.62 90 PRO A O 1
ATOM 641 N N . ALA A 1 91 ? 23.187 11.370 -7.081 1.00 76.69 91 ALA A N 1
ATOM 642 C CA . ALA A 1 91 ? 21.981 11.553 -6.288 1.00 76.69 91 ALA A CA 1
ATOM 643 C C . ALA A 1 91 ? 20.742 11.444 -7.188 1.00 76.69 91 ALA A C 1
ATOM 645 O O . ALA A 1 91 ? 20.713 12.011 -8.282 1.00 76.69 91 ALA A O 1
ATOM 646 N N . ALA A 1 92 ? 19.726 10.727 -6.711 1.00 79.00 92 ALA A N 1
ATOM 647 C CA . ALA A 1 92 ? 18.441 10.666 -7.386 1.00 79.00 92 ALA A CA 1
ATOM 648 C C . ALA A 1 92 ? 17.756 12.039 -7.354 1.00 79.00 92 ALA A C 1
ATOM 650 O O . ALA A 1 92 ? 17.819 12.757 -6.352 1.00 79.00 92 ALA A O 1
ATOM 651 N N . GLU A 1 93 ? 17.062 12.390 -8.431 1.00 81.19 93 GLU A N 1
ATOM 652 C CA . GLU A 1 93 ? 16.159 13.535 -8.420 1.00 81.19 93 GLU A CA 1
ATOM 653 C C . GLU A 1 93 ? 14.965 13.220 -7.516 1.00 81.19 93 GLU A C 1
ATOM 655 O O . GLU A 1 93 ? 14.250 12.246 -7.736 1.00 81.19 93 GLU A O 1
ATOM 660 N N . THR A 1 94 ? 14.719 14.034 -6.494 1.00 77.00 94 THR A N 1
ATOM 661 C CA . THR A 1 94 ? 13.539 13.860 -5.638 1.00 77.00 94 THR A CA 1
ATOM 662 C C . THR A 1 94 ? 12.356 14.607 -6.231 1.00 77.00 94 THR A C 1
ATOM 664 O O . THR A 1 94 ? 12.441 15.814 -6.475 1.00 77.00 94 THR A O 1
ATOM 667 N N . GLU A 1 95 ? 11.242 13.907 -6.462 1.00 75.38 95 GLU A N 1
ATOM 668 C CA . GLU A 1 95 ? 10.001 14.566 -6.860 1.00 75.38 95 GLU A CA 1
ATOM 669 C C . GLU A 1 95 ? 9.602 15.593 -5.788 1.00 75.38 95 GLU A C 1
ATOM 671 O O . GLU A 1 95 ? 9.623 15.273 -4.595 1.00 75.38 95 GLU A O 1
ATOM 676 N N . PRO A 1 96 ? 9.218 16.823 -6.178 1.00 73.75 96 PRO A N 1
ATOM 677 C CA . PRO A 1 96 ? 8.702 17.795 -5.227 1.00 73.75 96 PRO A CA 1
ATOM 678 C C . PRO A 1 96 ? 7.537 17.187 -4.454 1.00 73.75 96 PRO A C 1
ATOM 680 O O . PRO A 1 96 ? 6.598 16.686 -5.070 1.00 73.75 96 PRO A O 1
ATOM 683 N N . ASP A 1 97 ? 7.588 17.246 -3.125 1.00 68.69 97 ASP A N 1
ATOM 684 C CA . ASP A 1 97 ? 6.507 16.746 -2.286 1.00 68.69 97 ASP A CA 1
ATOM 685 C C . ASP A 1 97 ? 5.392 17.802 -2.203 1.00 68.69 97 ASP A C 1
ATOM 687 O O . ASP A 1 97 ? 5.549 18.807 -1.500 1.00 68.69 97 ASP A O 1
ATOM 691 N N . PRO A 1 98 ? 4.253 17.617 -2.904 1.00 64.19 98 PRO A N 1
ATOM 692 C CA . PRO A 1 98 ? 3.147 18.571 -2.851 1.00 64.19 98 PRO A CA 1
ATOM 693 C C . PRO A 1 98 ? 2.459 18.585 -1.474 1.00 64.19 98 PRO A C 1
ATOM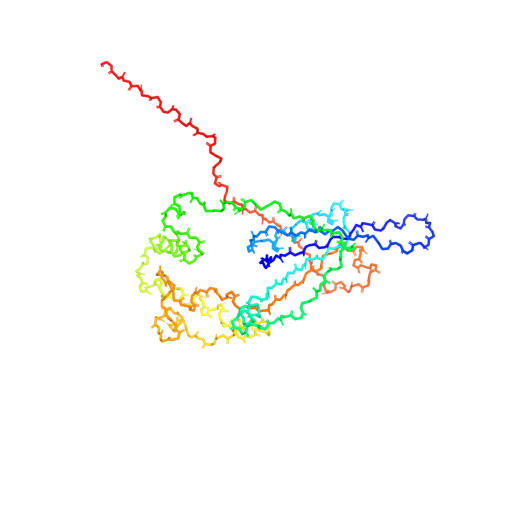 695 O O . PRO A 1 98 ? 1.579 19.412 -1.238 1.00 64.19 98 PRO A O 1
ATOM 698 N N . HIS A 1 99 ? 2.837 17.666 -0.584 1.00 65.12 99 HIS A N 1
ATOM 699 C CA . HIS A 1 99 ? 2.322 17.472 0.763 1.00 65.12 99 HIS A CA 1
ATOM 700 C C . HIS A 1 99 ? 3.378 17.766 1.841 1.00 65.12 99 HIS A C 1
ATOM 702 O O . HIS A 1 99 ? 3.138 17.469 3.009 1.00 65.12 99 HIS A O 1
ATOM 708 N N . ALA A 1 100 ? 4.512 18.393 1.499 1.00 61.38 100 ALA A N 1
ATOM 709 C CA . ALA A 1 100 ? 5.524 18.794 2.485 1.00 61.38 100 ALA A CA 1
ATOM 710 C C . ALA A 1 100 ? 4.927 19.629 3.641 1.00 61.38 100 ALA A C 1
ATOM 712 O O . ALA A 1 100 ? 5.330 19.466 4.791 1.00 61.38 100 ALA A O 1
ATOM 713 N N . ASP A 1 101 ? 3.897 20.431 3.341 1.00 63.66 101 ASP A N 1
ATOM 714 C CA . ASP A 1 101 ? 3.085 21.191 4.300 1.00 63.66 101 ASP A CA 1
ATOM 715 C C . ASP A 1 101 ? 1.653 20.615 4.416 1.00 63.66 101 ASP A C 1
ATOM 717 O O . ASP A 1 101 ? 0.664 21.343 4.342 1.00 63.66 101 ASP A O 1
ATOM 721 N N . ALA A 1 102 ? 1.512 19.288 4.533 1.00 63.66 102 ALA A N 1
ATOM 722 C CA . ALA A 1 102 ? 0.209 18.604 4.493 1.00 63.66 102 ALA A CA 1
ATOM 723 C C . ALA A 1 102 ? -0.785 19.053 5.575 1.00 63.66 102 ALA A C 1
ATOM 725 O O . ALA A 1 102 ? -1.992 18.934 5.370 1.00 63.66 102 ALA A O 1
ATOM 726 N N . SER A 1 103 ? -0.294 19.527 6.722 1.00 75.12 103 SER A N 1
ATOM 727 C CA . SER A 1 103 ? -1.144 19.916 7.846 1.00 75.12 103 SER A CA 1
ATOM 728 C C . SER A 1 103 ? -1.456 21.406 7.817 1.00 75.12 103 SER A C 1
ATOM 730 O O . SER A 1 103 ? -0.572 22.262 7.890 1.00 75.12 103 SER A O 1
ATOM 732 N N . HIS A 1 104 ? -2.744 21.725 7.790 1.00 82.12 104 HIS A N 1
ATOM 733 C CA . HIS A 1 104 ? -3.236 23.087 7.896 1.00 82.12 104 HIS A CA 1
ATOM 734 C C . HIS A 1 104 ? -2.882 23.679 9.279 1.00 82.12 104 HIS A C 1
ATOM 736 O O . HIS A 1 104 ? -2.958 22.970 10.288 1.00 82.12 104 HIS A O 1
ATOM 742 N N . PRO A 1 105 ? -2.582 24.989 9.405 1.00 86.31 105 PRO A N 1
ATOM 743 C CA . PRO A 1 105 ? -2.233 25.600 10.694 1.00 86.31 105 PRO A CA 1
ATOM 744 C C . PRO A 1 105 ? -3.252 25.357 11.815 1.00 86.31 105 PRO A C 1
ATOM 746 O O . PRO A 1 105 ? -2.879 25.220 12.976 1.00 86.31 105 PRO A O 1
ATOM 749 N N . CYS A 1 106 ? -4.543 25.270 11.480 1.00 87.12 106 CYS A N 1
ATOM 750 C CA . CYS A 1 106 ? -5.586 24.932 12.455 1.00 87.12 106 CYS A CA 1
ATOM 751 C C . CYS A 1 106 ? -5.472 23.498 12.991 1.00 87.12 106 CYS A C 1
ATOM 753 O O . CYS A 1 106 ? -5.790 23.273 14.153 1.00 87.12 106 CYS A O 1
ATOM 755 N N . GLU A 1 107 ? -5.027 22.547 12.170 1.00 87.38 107 GLU A N 1
ATOM 756 C CA . GLU A 1 107 ? -4.832 21.147 12.563 1.00 87.38 107 GLU A CA 1
ATOM 757 C C . GLU A 1 107 ? -3.614 21.030 13.485 1.00 87.38 107 GLU A C 1
ATOM 759 O O . GLU A 1 107 ? -3.698 20.440 14.563 1.00 87.38 107 GLU A O 1
ATOM 764 N N . LEU A 1 108 ? -2.525 21.722 13.130 1.00 87.25 108 LEU A N 1
ATOM 765 C CA . LEU A 1 108 ? -1.335 21.840 13.974 1.00 87.25 108 LEU A CA 1
ATOM 766 C C . LEU A 1 108 ? -1.650 22.495 15.326 1.00 87.25 108 LEU A C 1
ATOM 768 O O . LEU A 1 108 ? -1.179 22.027 16.361 1.00 87.25 108 LEU A O 1
ATOM 772 N N . ALA A 1 109 ? -2.480 23.543 15.337 1.00 89.44 109 ALA A N 1
ATOM 773 C CA . ALA A 1 109 ? -2.867 24.251 16.559 1.00 89.44 109 ALA A CA 1
ATOM 774 C C . ALA A 1 109 ? -3.627 23.365 17.561 1.00 89.44 109 ALA A C 1
ATOM 776 O O . ALA A 1 109 ? -3.573 23.625 18.763 1.00 89.44 109 ALA A O 1
ATOM 777 N N . VAL A 1 110 ? -4.318 22.324 17.085 1.00 89.00 110 VAL A N 1
ATOM 778 C CA . VAL A 1 110 ? -5.013 21.339 17.934 1.00 89.00 110 VAL A CA 1
ATOM 779 C C . VAL A 1 110 ? -4.226 20.037 18.107 1.00 89.00 110 VAL A C 1
ATOM 781 O O . VAL A 1 110 ? -4.719 19.106 18.738 1.00 89.00 110 VAL A O 1
ATOM 784 N N . GLY A 1 111 ? -3.001 19.969 17.577 1.00 87.56 111 GLY A N 1
ATOM 785 C CA . GLY A 1 111 ? -2.119 18.808 17.687 1.00 87.56 111 GLY A CA 1
ATOM 786 C C . GLY A 1 111 ? -2.510 17.615 16.813 1.00 87.56 111 GLY A C 1
ATOM 787 O O . GLY A 1 111 ? -2.001 16.524 17.050 1.00 87.56 111 GLY A O 1
ATOM 788 N N . ALA A 1 112 ? -3.383 17.793 15.817 1.00 88.19 112 ALA A N 1
ATOM 789 C CA . ALA A 1 112 ? -3.688 16.747 14.846 1.00 88.19 112 ALA A CA 1
ATOM 790 C C . ALA A 1 112 ? -2.515 16.636 13.867 1.00 88.19 112 ALA A C 1
ATOM 792 O O . ALA A 1 112 ? -2.260 17.554 13.090 1.00 88.19 112 ALA A O 1
ATOM 793 N N . VAL A 1 113 ? -1.760 15.541 13.920 1.00 84.06 113 VAL A N 1
ATOM 794 C CA . VAL A 1 113 ? -0.530 15.380 13.117 1.00 84.06 113 VAL A CA 1
ATOM 795 C C . VAL A 1 113 ? -0.357 13.969 12.574 1.00 84.06 113 VAL A C 1
ATOM 797 O O . VAL A 1 113 ? 0.292 13.779 11.548 1.00 84.06 113 VAL A O 1
ATOM 800 N N . LEU A 1 114 ? -0.941 12.965 13.227 1.00 87.56 114 LEU A N 1
ATOM 801 C CA . LEU A 1 114 ? -0.877 11.577 12.796 1.00 87.56 114 LEU A CA 1
ATOM 802 C C . LEU A 1 114 ? -2.160 11.178 12.061 1.00 87.56 114 LEU A C 1
ATOM 804 O O . LEU A 1 114 ? -3.241 11.666 12.386 1.00 87.56 114 LEU A O 1
ATOM 808 N N . PRO A 1 115 ? -2.099 10.193 11.148 1.00 88.00 115 PRO A N 1
ATOM 809 C CA . PRO A 1 115 ? -3.292 9.581 10.558 1.00 88.00 115 PRO A CA 1
ATOM 810 C C . PRO A 1 115 ? -4.363 9.174 11.587 1.00 88.00 115 PRO A C 1
ATOM 812 O O . PRO A 1 115 ? -5.558 9.289 11.322 1.00 88.00 115 PRO A O 1
ATOM 815 N N . THR A 1 116 ? -3.941 8.745 12.781 1.00 91.69 116 THR A N 1
ATOM 816 C CA . THR A 1 116 ? -4.825 8.375 13.898 1.00 91.69 116 THR A CA 1
ATOM 817 C C . THR A 1 116 ? -5.614 9.542 14.492 1.00 91.69 116 THR A C 1
ATOM 819 O O . THR A 1 116 ? -6.539 9.295 15.260 1.00 91.69 116 THR A O 1
ATOM 822 N N . ASP A 1 117 ? -5.276 10.781 14.141 1.00 89.88 117 ASP A N 1
ATOM 823 C CA . ASP A 1 117 ? -5.987 11.987 14.568 1.00 89.88 117 ASP A CA 1
ATOM 824 C C . ASP A 1 117 ? -7.048 12.391 13.525 1.00 89.88 117 ASP A C 1
ATOM 826 O O . ASP A 1 117 ? -8.146 12.809 13.886 1.00 89.88 117 ASP A O 1
ATOM 830 N N . TYR A 1 118 ? -6.755 12.197 12.231 1.00 89.19 118 TYR A N 1
ATOM 831 C CA . TYR A 1 118 ? -7.601 12.635 11.111 1.00 89.19 118 TYR A CA 1
ATOM 832 C C . TYR A 1 118 ? -8.637 11.602 10.660 1.00 89.19 118 TYR A C 1
ATOM 834 O O . TYR A 1 118 ? -9.830 11.899 10.581 1.00 89.19 118 TYR A O 1
ATOM 842 N N . TYR A 1 119 ? -8.207 10.374 10.356 1.00 92.62 119 TYR A N 1
ATOM 843 C CA . TYR A 1 119 ? -9.097 9.357 9.786 1.00 92.62 119 TYR A CA 1
ATOM 844 C C . TYR A 1 119 ? -10.306 9.016 10.672 1.00 92.62 119 TYR A C 1
ATOM 846 O O . TYR A 1 119 ? -11.394 8.847 10.119 1.00 92.62 119 TYR A O 1
ATOM 854 N N . PRO A 1 120 ? -10.205 8.988 12.017 1.00 95.25 120 PRO A N 1
ATOM 855 C CA . PRO A 1 120 ? -11.382 8.773 12.858 1.00 95.25 120 PRO A CA 1
ATOM 856 C C . PRO A 1 120 ? -12.444 9.875 12.733 1.00 95.25 120 PRO A C 1
ATOM 858 O O . PRO A 1 120 ? -13.632 9.599 12.920 1.00 95.25 120 PRO A O 1
ATOM 861 N N . LEU A 1 121 ? -12.053 11.113 12.397 1.00 93.88 121 LEU A N 1
ATOM 862 C CA . LEU A 1 121 ? -13.002 12.198 12.122 1.00 93.88 121 LEU A CA 1
ATOM 863 C C . LEU A 1 121 ? -13.781 11.912 10.835 1.00 93.88 121 LEU A C 1
ATOM 865 O O . LEU A 1 121 ? -15.009 12.015 10.825 1.00 93.88 121 LEU A O 1
ATOM 869 N N . PHE A 1 122 ? -13.085 11.491 9.774 1.00 95.38 122 PHE A N 1
ATOM 870 C CA . PHE A 1 122 ? -13.718 11.097 8.513 1.00 95.38 122 PHE A CA 1
ATOM 871 C C . PHE A 1 122 ? -14.641 9.894 8.699 1.00 95.38 122 PHE A C 1
ATOM 873 O O . PHE A 1 122 ? -15.771 9.910 8.220 1.00 95.38 122 PHE A O 1
ATOM 880 N N . GLU A 1 123 ? -14.213 8.891 9.462 1.00 97.19 123 GLU A N 1
ATOM 881 C CA . GLU A 1 123 ? -15.027 7.713 9.759 1.00 97.19 123 GLU A CA 1
ATOM 882 C C . GLU A 1 123 ? -16.305 8.075 10.523 1.00 97.19 123 GLU A C 1
ATOM 884 O O . GLU A 1 123 ? -17.401 7.631 10.184 1.00 97.19 123 GLU A O 1
ATOM 889 N N . ASN A 1 124 ? -16.213 8.967 11.513 1.00 97.69 124 ASN A N 1
ATOM 890 C CA . ASN A 1 124 ? -17.399 9.449 12.217 1.00 97.69 124 ASN A CA 1
ATOM 891 C C . ASN A 1 124 ? -18.331 10.273 11.319 1.00 97.69 124 ASN A C 1
ATOM 893 O O . ASN A 1 124 ? -19.553 10.173 11.467 1.00 97.69 124 ASN A O 1
ATOM 897 N N . ALA A 1 125 ? -17.788 11.047 10.376 1.00 97.88 125 ALA A N 1
ATOM 898 C CA . ALA A 1 125 ? -18.587 11.735 9.368 1.00 97.88 125 ALA A CA 1
ATOM 899 C C . ALA A 1 125 ? -19.296 10.735 8.436 1.00 97.88 125 ALA A C 1
ATOM 901 O O . ALA A 1 125 ? -20.494 10.879 8.190 1.00 97.88 125 ALA A O 1
ATOM 902 N N . LEU A 1 126 ? -18.609 9.674 7.994 1.00 97.69 126 LEU A N 1
ATOM 903 C CA . LEU A 1 126 ? -19.189 8.581 7.202 1.00 97.69 126 LEU A CA 1
ATOM 904 C C . LEU A 1 126 ? -20.285 7.838 7.974 1.00 97.69 126 LEU A C 1
ATOM 906 O O . LEU A 1 126 ? -21.345 7.532 7.418 1.00 97.69 126 LEU A O 1
ATOM 910 N N . ARG A 1 127 ? -20.086 7.585 9.271 1.00 98.12 127 ARG A N 1
ATOM 911 C CA . ARG A 1 127 ? -21.120 7.031 10.155 1.00 98.12 127 ARG A CA 1
ATOM 912 C C . ARG A 1 127 ? -22.356 7.928 10.197 1.00 98.12 127 ARG A C 1
ATOM 914 O O . ARG A 1 127 ? -23.462 7.434 9.995 1.00 98.12 127 ARG A O 1
ATOM 921 N N . GLY A 1 128 ? -22.164 9.227 10.435 1.00 98.19 128 GLY A N 1
ATOM 922 C CA . GLY A 1 128 ? -23.249 10.210 10.473 1.00 98.19 128 GLY A CA 1
ATOM 923 C C . GLY A 1 128 ? -24.013 10.278 9.151 1.00 98.19 128 GLY A C 1
ATOM 924 O O . GLY A 1 128 ? -25.236 10.160 9.143 1.00 98.19 128 GLY A O 1
ATOM 925 N N . ALA A 1 129 ? -23.294 10.370 8.030 1.00 98.38 129 ALA A N 1
ATOM 926 C CA . ALA A 1 129 ? -23.873 10.407 6.688 1.00 98.38 129 ALA A CA 1
ATOM 927 C C . ALA A 1 129 ? -24.618 9.114 6.316 1.00 98.38 129 ALA A C 1
ATOM 929 O O . ALA A 1 129 ? -25.595 9.157 5.575 1.00 98.38 129 ALA A O 1
ATOM 930 N N . SER A 1 130 ? -24.183 7.966 6.845 1.00 97.69 130 SER A N 1
ATOM 931 C CA . SER A 1 130 ? -24.850 6.673 6.635 1.00 97.69 130 SER A CA 1
ATOM 932 C C . SER A 1 130 ? -26.001 6.395 7.608 1.00 97.69 130 SER A C 1
ATOM 934 O O . SER A 1 130 ? -26.631 5.346 7.498 1.00 97.69 130 SER A O 1
ATOM 936 N N . GLY A 1 131 ? -26.280 7.295 8.560 1.00 98.06 131 GLY A N 1
ATOM 937 C CA . GLY A 1 131 ? -27.364 7.136 9.535 1.00 98.06 131 GLY A CA 1
ATOM 938 C C . GLY A 1 131 ? -27.177 5.970 10.511 1.00 98.06 131 GLY A C 1
ATOM 939 O O . GLY A 1 131 ? -28.132 5.573 11.174 1.00 98.06 131 GLY A O 1
ATOM 940 N N . ARG A 1 132 ? -25.965 5.407 10.608 1.00 98.19 132 ARG A N 1
ATOM 941 C CA . ARG A 1 132 ? -25.688 4.230 11.440 1.00 98.1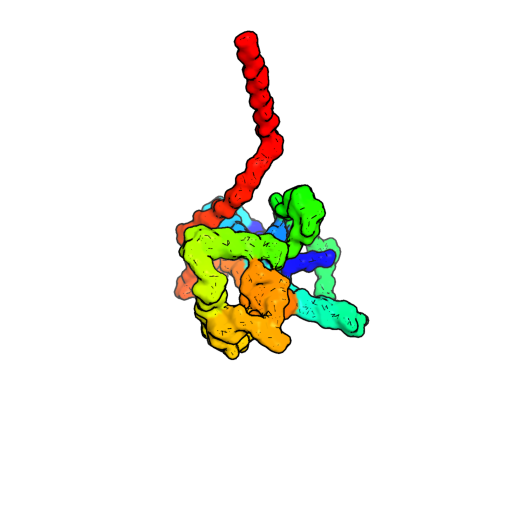9 132 ARG A CA 1
ATOM 942 C C . ARG A 1 132 ? -25.534 4.611 12.911 1.00 98.19 132 ARG A C 1
ATOM 944 O O . ARG A 1 132 ? -24.843 5.578 13.265 1.00 98.19 132 ARG A O 1
ATOM 951 N N . THR A 1 133 ? -26.089 3.779 13.785 1.00 98.38 133 THR A N 1
ATOM 952 C CA . THR A 1 133 ? -25.731 3.774 15.206 1.00 98.38 133 THR A CA 1
ATOM 953 C C . THR A 1 133 ? -24.255 3.399 15.383 1.00 98.38 133 THR A C 1
ATOM 955 O O . THR A 1 133 ? -23.604 2.868 14.480 1.00 98.38 133 THR A O 1
ATOM 958 N N . ILE A 1 134 ? -23.701 3.664 16.568 1.00 97.19 134 ILE A N 1
ATOM 959 C CA . ILE A 1 134 ? -22.313 3.291 16.881 1.00 97.19 134 ILE A CA 1
ATOM 960 C C . ILE A 1 134 ? -22.112 1.775 16.739 1.00 97.19 134 ILE A C 1
ATOM 962 O O . ILE A 1 134 ? -21.153 1.351 16.099 1.00 97.19 134 ILE A O 1
ATOM 966 N N . ALA A 1 135 ? -23.037 0.971 17.271 1.00 96.75 135 ALA A N 1
ATOM 967 C CA . ALA A 1 135 ? -22.942 -0.487 17.240 1.00 96.75 135 ALA A CA 1
ATOM 968 C C . ALA A 1 135 ? -23.003 -1.049 15.809 1.00 96.75 135 ALA A C 1
ATOM 970 O O . ALA A 1 135 ? -22.186 -1.891 15.435 1.00 96.75 135 ALA A O 1
ATOM 971 N N . GLU A 1 136 ? -23.922 -0.551 14.977 1.00 98.12 136 GLU A N 1
ATOM 972 C CA . GLU A 1 136 ? -24.020 -0.958 13.566 1.00 98.12 136 GLU A CA 1
ATOM 973 C C . GLU A 1 136 ? -22.758 -0.594 12.785 1.00 98.12 136 GLU A C 1
ATOM 975 O O . GLU A 1 136 ? -22.272 -1.372 11.961 1.00 98.12 136 GLU A O 1
ATOM 980 N N . HIS A 1 137 ? -22.205 0.588 13.051 1.00 98.00 137 HIS A N 1
ATOM 981 C CA . HIS A 1 137 ? -21.001 1.046 12.382 1.00 98.00 137 HIS A CA 1
ATOM 982 C C . HIS A 1 137 ? -19.767 0.237 12.796 1.00 98.00 137 HIS A C 1
ATOM 984 O O . HIS A 1 137 ? -19.012 -0.196 11.931 1.00 98.00 137 HIS A O 1
ATOM 990 N N . GLN A 1 138 ? -19.609 -0.069 14.087 1.00 97.06 138 GLN A N 1
ATOM 991 C CA . GLN A 1 138 ? -18.551 -0.960 14.573 1.00 97.06 138 GLN A CA 1
ATOM 992 C C . GLN A 1 138 ? -18.657 -2.365 13.967 1.00 97.06 138 GLN A C 1
ATOM 994 O O . GLN A 1 138 ? -17.649 -2.921 13.538 1.00 97.06 138 GLN A O 1
ATOM 999 N N . SER A 1 139 ? -19.872 -2.915 13.868 1.00 97.38 139 SER A N 1
ATOM 1000 C CA . SER A 1 139 ? -20.114 -4.195 13.189 1.00 97.38 139 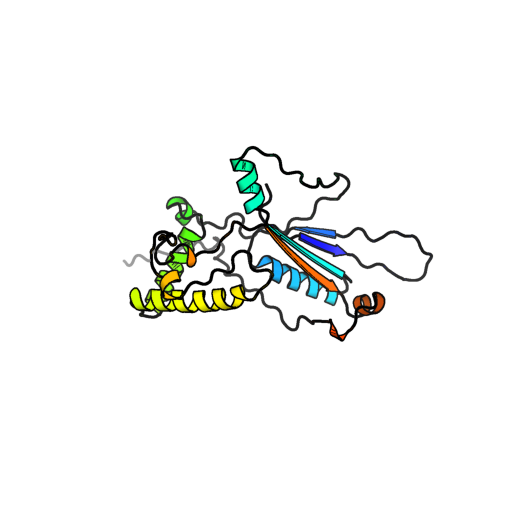SER A CA 1
ATOM 1001 C C . SER A 1 139 ? -19.722 -4.136 11.706 1.00 97.38 139 SER A C 1
ATOM 1003 O O . SER A 1 139 ? -19.049 -5.034 11.201 1.00 97.38 139 SER A O 1
ATOM 1005 N N . THR A 1 140 ? -20.058 -3.033 11.026 1.00 98.06 140 THR A N 1
ATOM 1006 C CA . THR A 1 140 ? -19.687 -2.794 9.620 1.00 98.06 140 THR A CA 1
ATOM 1007 C C . THR A 1 140 ? -18.167 -2.756 9.434 1.00 98.06 140 THR A C 1
ATOM 1009 O O . THR A 1 140 ? -17.647 -3.422 8.539 1.00 98.06 140 THR A O 1
ATOM 1012 N N . LEU A 1 141 ? -17.449 -2.021 10.290 1.00 97.88 141 LEU A N 1
ATOM 1013 C CA . LEU A 1 141 ? -15.984 -1.941 10.257 1.00 97.88 141 LEU A CA 1
ATOM 1014 C C . LEU A 1 141 ? -15.340 -3.304 10.527 1.00 97.88 141 LEU A C 1
ATOM 1016 O O . LEU A 1 141 ? -14.463 -3.729 9.777 1.00 97.88 141 LEU A O 1
ATOM 1020 N N . GLY A 1 142 ? -15.815 -4.016 11.555 1.00 98.00 142 GLY A N 1
ATOM 1021 C CA . GLY A 1 142 ? -15.328 -5.351 11.895 1.00 98.00 142 GLY A CA 1
ATOM 1022 C C . GLY A 1 142 ? -15.492 -6.344 10.747 1.00 98.00 142 GLY A C 1
ATOM 1023 O O . GLY A 1 142 ? -14.551 -7.068 10.428 1.00 98.00 142 GLY A O 1
ATOM 1024 N N . ALA A 1 143 ? -16.655 -6.356 10.088 1.00 98.31 143 ALA A N 1
ATOM 1025 C CA . ALA A 1 143 ? -16.915 -7.234 8.949 1.00 98.31 143 ALA A CA 1
ATOM 1026 C C . ALA A 1 143 ? -16.013 -6.909 7.748 1.00 98.31 143 ALA A C 1
ATOM 1028 O O . ALA A 1 143 ? -15.443 -7.811 7.136 1.00 98.31 143 ALA A O 1
ATOM 1029 N N . LEU A 1 144 ? -15.842 -5.622 7.434 1.00 97.25 144 LEU A N 1
ATOM 1030 C CA . LEU A 1 144 ? -14.991 -5.195 6.328 1.00 97.25 144 LEU A CA 1
ATOM 1031 C C . LEU A 1 144 ? -13.520 -5.573 6.570 1.00 97.25 144 LEU A C 1
ATOM 1033 O O . LEU A 1 144 ? -12.875 -6.120 5.678 1.00 97.25 144 LEU A O 1
ATOM 1037 N N . TRP A 1 145 ? -13.001 -5.350 7.780 1.00 96.31 145 TRP A N 1
ATOM 1038 C CA . TRP A 1 145 ? -11.608 -5.668 8.108 1.00 96.31 145 TRP A CA 1
ATOM 1039 C C . TRP A 1 145 ? -11.372 -7.171 8.233 1.00 96.31 145 TRP A C 1
ATOM 1041 O O . TRP A 1 145 ? -10.305 -7.645 7.848 1.00 96.31 145 TRP A O 1
ATOM 1051 N N . HIS A 1 146 ? -12.365 -7.931 8.705 1.00 96.94 146 HIS A N 1
ATOM 1052 C CA . HIS A 1 146 ? -12.303 -9.390 8.692 1.00 96.94 146 HIS A CA 1
ATOM 1053 C C . HIS A 1 146 ? -12.102 -9.918 7.269 1.00 96.94 146 HIS A C 1
ATOM 1055 O O . HIS A 1 146 ? -11.213 -10.733 7.060 1.00 96.94 146 HIS A O 1
ATOM 1061 N N . ASN A 1 147 ? -12.818 -9.380 6.275 1.00 96.31 147 ASN A N 1
ATOM 1062 C CA . ASN A 1 147 ? -12.645 -9.799 4.881 1.00 96.31 147 ASN A CA 1
ATOM 1063 C C . ASN A 1 147 ? -11.215 -9.549 4.364 1.00 96.31 147 ASN A C 1
ATOM 1065 O O . ASN A 1 147 ? -10.646 -10.411 3.694 1.00 96.31 147 ASN A O 1
ATOM 1069 N N . PHE A 1 148 ? -10.605 -8.404 4.698 1.00 95.06 148 PHE A N 1
ATOM 1070 C CA . PHE A 1 148 ? -9.199 -8.143 4.362 1.00 95.06 148 PHE A CA 1
ATOM 1071 C C . PHE A 1 148 ? -8.243 -9.107 5.078 1.00 95.06 148 PHE A C 1
ATOM 1073 O O . PHE A 1 148 ? -7.326 -9.647 4.457 1.00 95.06 148 PHE A O 1
ATOM 1080 N N . SER A 1 149 ? -8.475 -9.353 6.370 1.00 94.56 149 SER A N 1
ATOM 1081 C CA . SER A 1 149 ? -7.700 -10.302 7.175 1.00 94.56 149 SER A CA 1
ATOM 1082 C C . SER A 1 149 ? -7.778 -11.720 6.602 1.00 94.56 149 SER A C 1
ATOM 1084 O O . SER A 1 149 ? -6.735 -12.345 6.429 1.00 94.56 149 SER A O 1
ATOM 1086 N N . SER A 1 150 ? -8.960 -12.204 6.209 1.00 95.12 150 SER A N 1
ATOM 1087 C CA . SER A 1 150 ? -9.136 -13.534 5.610 1.00 95.12 150 SER A CA 1
ATOM 1088 C C . SER A 1 150 ? -8.323 -13.717 4.329 1.00 95.12 150 SER A C 1
ATOM 1090 O O . SER A 1 150 ? -7.723 -14.771 4.132 1.00 95.12 150 SER A O 1
ATOM 1092 N N . VAL A 1 151 ? -8.236 -12.691 3.474 1.00 95.62 151 VAL A N 1
ATOM 1093 C CA . VAL A 1 151 ? -7.364 -12.739 2.288 1.00 95.62 151 VAL A CA 1
ATOM 1094 C C . VAL A 1 151 ? -5.893 -12.814 2.708 1.00 95.62 151 VAL A C 1
ATOM 1096 O O . VAL A 1 151 ? -5.147 -13.655 2.201 1.00 95.62 151 VAL A O 1
ATOM 1099 N N . ALA A 1 152 ? -5.483 -11.981 3.670 1.00 95.00 152 ALA A N 1
ATOM 1100 C CA . ALA A 1 152 ? -4.108 -11.933 4.160 1.00 95.00 152 ALA A CA 1
ATOM 1101 C C . ALA A 1 152 ? -3.637 -13.258 4.784 1.00 95.00 152 ALA A C 1
ATOM 1103 O O . ALA A 1 152 ? -2.464 -13.589 4.648 1.00 95.00 152 ALA A O 1
ATOM 1104 N N . GLN A 1 153 ? -4.530 -14.045 5.397 1.00 95.50 153 GLN A N 1
ATOM 1105 C CA . GLN A 1 153 ? -4.192 -15.353 5.982 1.00 95.50 153 GLN A CA 1
ATOM 1106 C C . GLN A 1 153 ? -3.590 -16.340 4.971 1.00 95.50 153 GLN A C 1
ATOM 1108 O O . GLN A 1 153 ? -2.754 -17.162 5.334 1.00 95.50 153 GLN A O 1
ATOM 1113 N N . SER A 1 154 ? -3.998 -16.250 3.704 1.00 94.12 154 SER A N 1
ATOM 1114 C CA . SER A 1 154 ? -3.499 -17.118 2.628 1.00 94.12 154 SER A CA 1
ATOM 1115 C C . SER A 1 154 ? -2.343 -16.513 1.825 1.00 94.12 154 SER A C 1
ATOM 1117 O O . SER A 1 154 ? -1.771 -17.183 0.967 1.00 94.12 154 SER A O 1
ATOM 1119 N N . ASN A 1 155 ? -1.993 -15.249 2.080 1.00 96.31 155 ASN A N 1
ATOM 1120 C CA . ASN A 1 155 ? -0.957 -14.554 1.334 1.00 96.31 155 ASN A CA 1
ATOM 1121 C C . ASN A 1 155 ? 0.426 -14.849 1.950 1.00 96.31 155 ASN A C 1
ATOM 1123 O O . ASN A 1 155 ? 0.687 -14.400 3.067 1.00 96.31 155 ASN A O 1
ATOM 1127 N N . PRO A 1 156 ? 1.349 -15.520 1.231 1.00 95.75 156 PRO A N 1
ATOM 1128 C CA . PRO A 1 156 ? 2.683 -15.837 1.750 1.00 95.75 156 PRO A CA 1
ATOM 1129 C C . PRO A 1 156 ? 3.536 -14.595 2.055 1.00 95.75 156 PRO A C 1
ATOM 1131 O O . PRO A 1 156 ? 4.542 -14.702 2.750 1.00 95.75 156 PRO A O 1
ATOM 1134 N N . HIS A 1 157 ? 3.145 -13.424 1.546 1.00 95.25 157 HIS A N 1
ATOM 1135 C CA . HIS A 1 157 ? 3.819 -12.149 1.782 1.00 95.25 157 HIS A CA 1
ATOM 1136 C C . HIS A 1 157 ? 3.154 -11.300 2.877 1.00 95.25 157 HIS A C 1
ATOM 1138 O O . HIS A 1 157 ? 3.613 -10.192 3.148 1.00 95.25 157 HIS A O 1
ATOM 1144 N N . ALA A 1 158 ? 2.066 -11.764 3.502 1.00 95.12 158 ALA A N 1
ATOM 1145 C CA . ALA A 1 158 ? 1.438 -11.018 4.586 1.00 95.12 158 ALA A CA 1
ATOM 1146 C C . ALA A 1 158 ? 2.353 -10.975 5.816 1.00 95.12 158 ALA A C 1
ATOM 1148 O O . ALA A 1 158 ? 2.733 -12.010 6.357 1.00 95.12 158 ALA A O 1
ATOM 1149 N N . TRP A 1 159 ? 2.655 -9.767 6.298 1.00 93.69 159 TRP A N 1
ATOM 1150 C CA . TRP A 1 159 ? 3.532 -9.578 7.457 1.00 93.69 159 TRP A CA 1
ATOM 1151 C C . TRP A 1 159 ? 2.964 -10.182 8.749 1.00 93.69 159 TRP A C 1
ATOM 1153 O O . TRP A 1 159 ? 3.674 -10.840 9.500 1.00 93.69 159 TRP A O 1
ATOM 1163 N N . ASN A 1 160 ? 1.671 -9.955 9.002 1.00 89.12 160 ASN A N 1
ATOM 1164 C CA . ASN A 1 160 ? 0.956 -10.448 10.178 1.00 89.12 160 ASN A CA 1
ATOM 1165 C C . ASN A 1 160 ? -0.397 -11.046 9.749 1.00 89.12 160 ASN A C 1
ATOM 1167 O O . ASN A 1 160 ? -1.409 -10.338 9.790 1.00 89.12 160 ASN A O 1
ATOM 1171 N N . PRO A 1 161 ? -0.444 -12.322 9.333 1.00 90.56 161 PRO A N 1
ATOM 1172 C CA . PRO A 1 161 ? -1.695 -13.010 9.033 1.00 90.56 161 PRO A CA 1
ATOM 1173 C C . PRO A 1 161 ? -2.420 -13.350 10.344 1.00 90.56 161 PRO A C 1
ATOM 1175 O O . PRO A 1 161 ? -2.257 -14.425 10.914 1.00 90.56 161 PRO A O 1
ATOM 1178 N N . ILE A 1 162 ? -3.181 -12.391 10.872 1.00 88.88 162 ILE A N 1
ATOM 1179 C CA . ILE A 1 162 ? -3.980 -12.576 12.089 1.00 88.88 162 ILE A CA 1
ATOM 1180 C C . ILE A 1 162 ? -5.301 -13.241 11.707 1.00 88.88 162 ILE A C 1
ATOM 1182 O O . ILE A 1 162 ? -6.017 -12.716 10.855 1.00 88.88 162 ILE A O 1
ATOM 1186 N N . ASP A 1 163 ? -5.646 -14.338 12.379 1.00 92.94 163 ASP A N 1
ATOM 1187 C CA . ASP A 1 163 ? -6.980 -14.936 12.320 1.00 92.94 163 ASP A CA 1
ATOM 1188 C C . ASP A 1 163 ? -7.853 -14.382 13.454 1.00 92.94 163 ASP A C 1
ATOM 1190 O O . ASP A 1 163 ? -7.845 -14.870 14.584 1.00 92.94 163 ASP A O 1
ATOM 1194 N N . ALA A 1 164 ? -8.542 -13.276 13.168 1.00 94.31 164 ALA A N 1
ATOM 1195 C CA . ALA A 1 164 ? -9.467 -12.640 14.096 1.00 94.31 164 ALA A CA 1
ATOM 1196 C C . ALA A 1 164 ? -10.851 -12.515 13.459 1.00 94.31 164 ALA A C 1
ATOM 1198 O O . ALA A 1 164 ? -11.007 -12.058 12.323 1.00 94.31 164 ALA A O 1
ATOM 1199 N N . SER A 1 165 ? -11.880 -12.873 14.224 1.00 97.00 165 SER A N 1
ATOM 1200 C CA . SER A 1 165 ? -13.267 -12.645 13.824 1.00 97.00 165 SER A CA 1
ATOM 1201 C C . SER A 1 165 ? -13.583 -11.150 13.736 1.00 97.00 165 SER A C 1
ATOM 1203 O O . SER A 1 165 ? -12.997 -10.325 14.443 1.00 97.00 165 SER A O 1
ATOM 1205 N N . ALA A 1 166 ? -14.591 -10.800 12.935 1.00 97.88 166 ALA A N 1
ATOM 1206 C CA . ALA A 1 166 ? -15.112 -9.435 12.839 1.00 97.88 166 ALA A CA 1
ATOM 1207 C C . ALA A 1 166 ? -15.415 -8.805 14.213 1.00 97.88 166 ALA A C 1
ATOM 1209 O O . ALA A 1 166 ? -15.104 -7.638 14.455 1.00 97.88 166 ALA A O 1
ATOM 1210 N N . HIS A 1 167 ? -15.974 -9.593 15.139 1.00 97.25 167 HIS A N 1
ATOM 1211 C CA . HIS A 1 167 ? -16.266 -9.133 16.493 1.00 97.25 167 HIS A CA 1
ATOM 1212 C C . HIS A 1 167 ? -14.990 -8.834 17.291 1.00 97.25 167 HIS A C 1
ATOM 1214 O O . HIS A 1 167 ? -14.903 -7.778 17.917 1.00 97.25 167 HIS A O 1
ATOM 1220 N N . GLN A 1 168 ? -13.986 -9.717 17.242 1.00 96.94 168 GLN A N 1
ATOM 1221 C CA . GLN A 1 168 ? -12.700 -9.493 17.916 1.00 96.94 168 GLN A CA 1
ATOM 1222 C C . GLN A 1 168 ? -11.974 -8.262 17.366 1.00 96.94 168 GLN A C 1
ATOM 1224 O O . GLN A 1 168 ? -11.383 -7.516 18.142 1.00 96.94 168 GLN A O 1
ATOM 1229 N N . ILE A 1 169 ? -12.051 -8.023 16.053 1.00 97.00 169 ILE A N 1
ATOM 1230 C CA . ILE A 1 169 ? -11.456 -6.851 15.401 1.00 97.00 169 ILE A CA 1
ATOM 1231 C C . ILE A 1 169 ? -12.096 -5.555 15.916 1.00 97.00 169 ILE A C 1
ATOM 1233 O O . ILE A 1 169 ? -11.381 -4.629 16.296 1.00 97.00 169 ILE A O 1
ATOM 1237 N N . ALA A 1 170 ? -13.427 -5.483 15.973 1.00 97.12 170 ALA A N 1
ATOM 1238 C CA . ALA A 1 170 ? -14.137 -4.258 16.349 1.00 97.12 170 ALA A CA 1
ATOM 1239 C C . ALA A 1 170 ? -14.222 -4.009 17.867 1.00 97.12 170 ALA A C 1
ATOM 1241 O O . ALA A 1 170 ? -14.498 -2.885 18.291 1.00 97.12 170 ALA A O 1
ATOM 1242 N N . THR A 1 171 ? -13.999 -5.034 18.691 1.00 96.50 171 THR A N 1
ATOM 1243 C CA . THR A 1 171 ? -14.215 -4.959 20.143 1.00 96.50 171 THR A CA 1
ATOM 1244 C C . THR A 1 171 ? -12.925 -4.652 20.890 1.00 96.50 171 THR A C 1
ATOM 1246 O O . THR A 1 171 ? -11.885 -5.266 20.652 1.00 96.50 171 THR A O 1
ATOM 1249 N N . VAL A 1 172 ? -13.005 -3.714 21.838 1.00 97.44 172 VAL A N 1
ATOM 1250 C CA . VAL A 1 172 ? -11.890 -3.404 22.735 1.00 97.44 172 VAL A CA 1
ATOM 1251 C C . VAL A 1 172 ? -11.583 -4.619 23.607 1.00 97.44 172 VAL A C 1
ATOM 1253 O O . VAL A 1 172 ? -12.466 -5.151 24.276 1.00 97.44 172 VAL A O 1
ATOM 1256 N N . GLY A 1 173 ? -10.319 -5.026 23.637 1.00 94.56 173 GLY A N 1
ATOM 1257 C CA . GLY A 1 173 ? -9.842 -6.132 24.463 1.00 94.56 173 GLY A CA 1
ATOM 1258 C C . GLY A 1 173 ? -8.401 -5.928 24.917 1.00 94.56 173 GLY A C 1
ATOM 1259 O O . GLY A 1 173 ? -7.755 -4.952 24.531 1.00 94.56 173 GLY A O 1
ATOM 1260 N N . VAL A 1 174 ? -7.888 -6.871 25.712 1.00 93.25 174 VAL A N 1
ATOM 1261 C CA . VAL A 1 174 ? -6.522 -6.826 26.271 1.00 93.25 174 VAL A CA 1
ATOM 1262 C C . VAL A 1 174 ? -5.452 -6.649 25.185 1.00 93.25 174 VAL A C 1
ATOM 1264 O O . VAL A 1 174 ? -4.587 -5.784 25.308 1.00 93.25 174 VAL A O 1
ATOM 1267 N N . ASP A 1 175 ? -5.591 -7.361 24.065 1.00 91.50 175 ASP A N 1
ATOM 1268 C CA . ASP A 1 175 ? -4.657 -7.296 22.933 1.00 91.50 175 ASP A CA 1
ATOM 1269 C C . ASP A 1 175 ? -5.123 -6.372 21.797 1.00 91.50 175 ASP A C 1
ATOM 1271 O O . ASP A 1 175 ? -4.397 -6.166 20.815 1.00 91.50 175 ASP A O 1
ATOM 1275 N N . ASN A 1 176 ? -6.312 -5.776 21.949 1.00 96.50 176 ASN A N 1
ATOM 1276 C CA . ASN A 1 176 ? -6.978 -4.928 20.964 1.00 96.50 176 ASN A CA 1
ATOM 1277 C C . ASN A 1 176 ? -7.541 -3.646 21.601 1.00 96.50 176 ASN A C 1
ATOM 1279 O O . ASN A 1 176 ? -8.745 -3.398 21.609 1.00 96.50 176 ASN A O 1
ATOM 1283 N N . ARG A 1 177 ? -6.665 -2.830 22.190 1.00 97.12 177 ARG A N 1
ATOM 1284 C CA . ARG A 1 177 ? -7.056 -1.561 22.825 1.00 97.12 177 ARG A CA 1
ATOM 1285 C C . ARG A 1 177 ? -7.685 -0.575 21.829 1.00 97.12 177 ARG A C 1
ATOM 1287 O O . ARG A 1 177 ? -7.385 -0.619 20.637 1.00 97.12 177 ARG A O 1
ATOM 1294 N N . MET A 1 178 ? -8.471 0.375 22.332 1.00 97.31 178 MET A N 1
ATOM 1295 C CA . MET A 1 178 ? -8.874 1.560 21.564 1.00 97.31 178 MET A CA 1
ATOM 1296 C C . MET A 1 178 ? -7.639 2.412 21.220 1.00 97.31 178 MET A C 1
ATOM 1298 O O . MET A 1 178 ? -6.792 2.627 22.088 1.00 97.31 178 MET A O 1
ATOM 1302 N N . ILE A 1 179 ? -7.536 2.884 19.973 1.00 96.06 179 ILE A N 1
ATOM 1303 C CA . ILE A 1 179 ? -6.506 3.850 19.552 1.00 96.06 179 ILE A CA 1
ATOM 1304 C C . ILE A 1 179 ? -7.117 5.244 19.481 1.00 96.06 179 ILE A C 1
ATOM 1306 O O . ILE A 1 179 ? -6.688 6.144 20.192 1.00 96.06 179 ILE A O 1
ATOM 1310 N N . SER A 1 180 ? -8.154 5.392 18.663 1.00 95.31 180 SER A N 1
ATOM 1311 C CA . SER A 1 180 ? -8.937 6.614 18.531 1.00 95.31 180 SER A CA 1
ATOM 1312 C C . SER A 1 180 ? -10.316 6.219 18.038 1.00 95.31 180 SER A C 1
ATOM 1314 O O . SER A 1 180 ? -10.418 5.442 17.093 1.00 95.31 180 SER A O 1
ATOM 1316 N N . PHE A 1 181 ? -11.376 6.682 18.699 1.00 95.12 181 PHE A N 1
ATOM 1317 C CA . PHE A 1 181 ? -12.731 6.243 18.373 1.00 95.12 181 PHE A CA 1
ATOM 1318 C C . PHE A 1 181 ? -13.086 6.611 16.918 1.00 95.12 181 PHE A C 1
ATOM 1320 O O . PHE A 1 181 ? -13.053 7.797 16.590 1.00 95.12 181 PHE A O 1
ATOM 1327 N N . PRO A 1 182 ? -13.467 5.645 16.056 1.00 95.62 182 PRO A N 1
ATOM 1328 C CA . PRO A 1 182 ? -14.019 4.326 16.399 1.00 95.62 182 PRO A CA 1
ATOM 1329 C C . PRO A 1 182 ? -13.049 3.137 16.249 1.00 95.62 182 PRO A C 1
ATOM 1331 O O . PRO A 1 182 ? -13.474 1.989 16.371 1.00 95.62 182 PRO A O 1
ATOM 1334 N N . TYR A 1 183 ? -11.769 3.378 15.982 1.00 97.62 183 TYR A N 1
ATOM 1335 C CA . TYR A 1 183 ? -10.786 2.351 15.662 1.00 97.62 183 TYR A CA 1
ATOM 1336 C C . TYR A 1 183 ? -10.058 1.783 16.891 1.00 97.62 183 TYR A C 1
ATOM 1338 O O . TYR A 1 183 ? -9.308 2.456 17.610 1.00 97.62 183 TYR A O 1
ATOM 1346 N N . THR A 1 184 ? -10.209 0.476 17.068 1.00 97.50 184 THR A N 1
ATOM 1347 C CA . THR A 1 184 ? -9.341 -0.368 17.895 1.00 97.50 184 THR A CA 1
ATOM 1348 C C . THR A 1 184 ? -7.999 -0.618 17.198 1.00 97.50 184 THR A C 1
ATOM 1350 O O . THR A 1 184 ? -7.828 -0.331 16.014 1.00 97.50 184 THR A O 1
ATOM 1353 N N . LYS A 1 185 ? -7.020 -1.182 17.906 1.00 95.88 185 LYS A N 1
ATOM 1354 C CA . LYS A 1 185 ? -5.693 -1.505 17.358 1.00 95.88 185 LYS A CA 1
ATOM 1355 C C . LYS A 1 185 ? -5.768 -2.346 16.075 1.00 95.88 185 LYS A C 1
ATOM 1357 O O . LYS A 1 185 ? -5.036 -2.050 15.142 1.00 95.88 185 LYS A O 1
ATOM 1362 N N . LEU A 1 186 ? -6.638 -3.356 16.014 1.00 95.62 186 LEU A N 1
ATOM 1363 C CA . LEU A 1 186 ? -6.808 -4.224 14.839 1.00 95.62 186 LEU A CA 1
ATOM 1364 C C . LEU A 1 186 ? -7.530 -3.535 13.672 1.00 95.62 186 LEU A C 1
ATOM 1366 O O . LEU A 1 186 ? -7.482 -4.039 12.555 1.00 95.62 186 LEU A O 1
ATOM 1370 N N . LEU A 1 187 ? -8.160 -2.383 13.910 1.00 96.06 187 LEU A N 1
ATOM 1371 C CA . LEU A 1 187 ? -8.717 -1.523 12.865 1.00 96.06 187 LEU A CA 1
ATOM 1372 C C . LEU A 1 187 ? -7.696 -0.516 12.303 1.00 96.06 187 LEU A C 1
ATOM 1374 O O . LEU A 1 187 ? -8.022 0.226 11.383 1.00 96.06 187 LEU A O 1
ATOM 1378 N N . ASN A 1 188 ? -6.463 -0.488 12.818 1.00 94.31 188 ASN A N 1
ATOM 1379 C CA . ASN A 1 188 ? -5.410 0.424 12.368 1.00 94.31 188 ASN A CA 1
ATOM 1380 C C . ASN A 1 188 ? -4.312 -0.305 11.582 1.00 94.31 188 ASN A C 1
ATOM 1382 O O . ASN A 1 188 ? -3.990 -1.464 11.848 1.00 94.31 188 ASN A O 1
ATOM 1386 N N . SER A 1 189 ? -3.677 0.414 10.658 1.00 89.44 189 SER A N 1
ATOM 1387 C CA . SER A 1 189 ? -2.507 -0.074 9.924 1.00 89.44 189 SER A CA 1
ATOM 1388 C C . SER A 1 189 ? -1.320 -0.331 10.857 1.00 89.44 189 SER A C 1
ATOM 1390 O O . SER A 1 189 ? -1.006 0.485 11.726 1.00 89.44 189 SER A O 1
ATOM 1392 N N . ASN A 1 190 ? -0.611 -1.444 10.646 1.00 88.62 190 ASN A N 1
ATOM 1393 C CA . ASN A 1 190 ? 0.645 -1.726 11.335 1.00 88.62 190 ASN A CA 1
ATOM 1394 C C . ASN A 1 190 ? 1.834 -1.261 10.488 1.00 88.62 190 ASN A C 1
ATOM 1396 O O . ASN A 1 190 ? 2.175 -1.907 9.504 1.00 88.62 190 ASN A O 1
ATOM 1400 N N . ILE A 1 191 ? 2.494 -0.184 10.911 1.00 85.56 191 ILE A N 1
ATOM 1401 C CA . ILE A 1 191 ? 3.679 0.352 10.222 1.00 85.56 191 ILE A CA 1
ATOM 1402 C C . ILE A 1 191 ? 4.976 -0.391 10.591 1.00 85.56 191 ILE A C 1
ATOM 1404 O O . ILE A 1 191 ? 6.027 -0.102 10.038 1.00 85.56 191 ILE A O 1
ATOM 1408 N N . TRP A 1 192 ? 4.949 -1.323 11.554 1.00 89.38 192 TRP A N 1
ATOM 1409 C CA . TRP A 1 192 ? 6.150 -2.044 12.002 1.00 89.38 192 TRP A CA 1
ATOM 1410 C C . TRP A 1 192 ? 6.391 -3.280 11.136 1.00 89.38 192 TRP A C 1
ATOM 1412 O O . TRP A 1 192 ? 6.164 -4.411 11.580 1.00 89.38 192 TRP A O 1
ATOM 1422 N N . VAL A 1 193 ? 6.843 -3.049 9.907 1.00 91.75 193 VAL A N 1
ATOM 1423 C CA . VAL A 1 193 ? 7.124 -4.087 8.909 1.00 91.75 193 VAL A CA 1
ATOM 1424 C C . VAL A 1 193 ? 8.545 -3.951 8.369 1.00 91.75 193 VAL A C 1
ATOM 1426 O O . VAL A 1 193 ? 9.116 -2.862 8.428 1.00 91.75 193 VAL A O 1
ATOM 1429 N N . ASP A 1 194 ? 9.083 -5.054 7.847 1.00 92.75 194 ASP A N 1
ATOM 1430 C CA . ASP A 1 194 ? 10.275 -5.054 6.996 1.00 92.75 194 ASP A CA 1
ATOM 1431 C C . ASP A 1 194 ? 9.905 -5.702 5.650 1.00 92.75 194 ASP A C 1
ATOM 1433 O O . ASP A 1 194 ? 9.948 -6.922 5.503 1.00 92.75 194 ASP A O 1
ATOM 1437 N N . MET A 1 195 ? 9.445 -4.915 4.679 1.00 92.44 195 MET A N 1
ATOM 1438 C CA . MET A 1 195 ? 8.929 -5.433 3.404 1.00 92.44 195 MET A CA 1
ATOM 1439 C C . MET A 1 195 ? 9.399 -4.582 2.236 1.00 92.44 195 MET A C 1
ATOM 1441 O O . MET A 1 195 ? 9.574 -3.377 2.381 1.00 92.44 195 MET A O 1
ATOM 1445 N N . ALA A 1 196 ? 9.546 -5.205 1.071 1.00 92.56 196 ALA A N 1
ATOM 1446 C CA . ALA A 1 196 ? 9.891 -4.525 -0.166 1.00 92.56 196 ALA A CA 1
ATOM 1447 C C . ALA A 1 196 ? 9.108 -5.104 -1.344 1.00 92.56 196 ALA A C 1
ATOM 1449 O O . ALA A 1 196 ? 8.643 -6.247 -1.300 1.00 92.56 196 ALA A O 1
ATOM 1450 N N . ALA A 1 197 ? 8.973 -4.311 -2.399 1.00 93.31 197 ALA A N 1
ATOM 1451 C CA . ALA A 1 197 ? 8.364 -4.722 -3.653 1.00 93.31 197 ALA A CA 1
ATOM 1452 C C . ALA A 1 197 ? 9.056 -4.027 -4.825 1.00 93.31 197 ALA A C 1
ATOM 1454 O O . ALA A 1 197 ? 9.571 -2.920 -4.679 1.00 93.31 197 ALA A O 1
ATOM 1455 N N . ALA A 1 198 ? 9.022 -4.668 -5.992 1.00 94.44 198 ALA A N 1
ATOM 1456 C CA . ALA A 1 198 ? 9.514 -4.087 -7.229 1.00 94.44 198 ALA A CA 1
ATOM 1457 C C . ALA A 1 198 ? 8.609 -4.447 -8.413 1.00 94.44 198 ALA A C 1
ATOM 1459 O O . ALA A 1 198 ? 8.023 -5.531 -8.457 1.00 94.44 198 ALA A O 1
ATOM 1460 N N . ILE A 1 199 ? 8.511 -3.537 -9.379 1.00 94.75 199 ILE A N 1
ATOM 1461 C CA . ILE A 1 199 ? 7.782 -3.700 -10.636 1.00 94.75 199 ILE A CA 1
ATOM 1462 C C . ILE A 1 199 ? 8.707 -3.276 -11.773 1.00 94.75 199 ILE A C 1
ATOM 1464 O O . ILE A 1 199 ? 9.249 -2.173 -11.766 1.00 94.75 199 ILE A O 1
ATOM 1468 N N . VAL A 1 200 ? 8.849 -4.144 -12.773 1.00 94.88 200 VAL A N 1
ATOM 1469 C CA . VAL A 1 200 ? 9.544 -3.824 -14.023 1.00 94.88 200 VAL A CA 1
ATOM 1470 C C . VAL A 1 200 ? 8.506 -3.534 -15.097 1.00 94.88 200 VAL A C 1
ATOM 1472 O O . VAL A 1 200 ? 7.629 -4.357 -15.359 1.00 94.88 200 VAL A O 1
ATOM 1475 N N . LEU A 1 201 ? 8.616 -2.370 -15.730 1.00 95.75 201 LEU A N 1
ATOM 1476 C CA . LEU A 1 201 ? 7.836 -1.987 -16.900 1.00 95.75 201 LEU A CA 1
ATOM 1477 C C . LEU A 1 201 ? 8.788 -1.855 -18.083 1.00 95.75 201 LEU A C 1
ATOM 1479 O O . LEU A 1 201 ? 9.872 -1.302 -17.943 1.00 95.75 201 LEU A O 1
ATOM 1483 N N . CYS A 1 202 ? 8.397 -2.346 -19.253 1.00 95.88 202 CYS A N 1
ATOM 1484 C CA . CYS A 1 202 ? 9.184 -2.173 -20.468 1.00 95.88 202 CYS A CA 1
ATOM 1485 C C . CYS A 1 202 ? 8.294 -2.107 -21.708 1.00 95.88 202 CYS A C 1
ATOM 1487 O O . CYS A 1 202 ? 7.117 -2.478 -21.667 1.00 95.88 202 CYS A O 1
ATOM 1489 N N . SER A 1 203 ? 8.857 -1.615 -22.811 1.00 96.12 203 SER A N 1
ATOM 1490 C CA . SER A 1 203 ? 8.210 -1.685 -24.117 1.00 96.12 203 SER A CA 1
ATOM 1491 C C . SER A 1 203 ? 8.100 -3.140 -24.586 1.00 96.12 203 SER A C 1
ATOM 1493 O O . SER A 1 203 ? 8.893 -4.004 -24.205 1.00 96.12 203 SER A O 1
ATOM 1495 N N . VAL A 1 204 ? 7.128 -3.423 -25.458 1.00 97.00 204 VAL A N 1
ATOM 1496 C CA . VAL A 1 204 ? 6.983 -4.758 -26.069 1.00 97.00 204 VAL A CA 1
ATOM 1497 C C . VAL A 1 204 ? 8.244 -5.150 -26.838 1.00 97.00 204 VAL A C 1
ATOM 1499 O O . VAL A 1 204 ? 8.663 -6.305 -26.784 1.00 97.00 204 VAL A O 1
ATOM 1502 N N . ASP A 1 205 ? 8.866 -4.199 -27.531 1.00 96.12 205 ASP A N 1
ATOM 1503 C CA . ASP A 1 205 ? 10.080 -4.459 -28.300 1.00 96.12 205 ASP A CA 1
ATOM 1504 C C . ASP A 1 205 ? 11.254 -4.814 -27.385 1.00 96.12 205 ASP A C 1
ATOM 1506 O O . ASP A 1 205 ? 11.950 -5.795 -27.654 1.00 96.12 205 ASP A O 1
ATOM 1510 N N . LYS A 1 206 ? 11.409 -4.121 -26.246 1.00 95.19 206 LYS A N 1
ATOM 1511 C CA . LYS A 1 206 ? 12.422 -4.482 -25.246 1.00 95.19 206 LYS A CA 1
ATOM 1512 C C . LYS A 1 206 ? 12.122 -5.829 -24.588 1.00 95.19 206 LYS A C 1
ATOM 1514 O O . LYS A 1 206 ? 13.027 -6.642 -24.413 1.00 95.19 206 LYS A O 1
ATOM 1519 N N . ALA A 1 207 ? 10.860 -6.116 -24.269 1.00 96.31 207 ALA A N 1
ATOM 1520 C CA . ALA A 1 207 ? 10.469 -7.416 -23.728 1.00 96.31 207 ALA A CA 1
ATOM 1521 C C . ALA A 1 207 ? 10.825 -8.561 -24.693 1.00 96.31 207 ALA A C 1
ATOM 1523 O O . ALA A 1 207 ? 11.363 -9.586 -24.271 1.00 96.31 207 ALA A O 1
ATOM 1524 N N . ARG A 1 208 ? 10.584 -8.372 -25.998 1.00 97.12 208 ARG A N 1
ATOM 1525 C CA . ARG A 1 208 ? 10.958 -9.329 -27.051 1.00 97.12 208 ARG A CA 1
ATOM 1526 C C . ARG A 1 208 ? 12.467 -9.479 -27.188 1.00 97.12 208 ARG A C 1
ATOM 1528 O O . ARG A 1 208 ? 12.936 -10.612 -27.255 1.00 97.12 208 ARG A O 1
ATOM 1535 N N . SER A 1 209 ? 13.222 -8.378 -27.210 1.00 96.50 209 SER A N 1
ATOM 1536 C CA . SER A 1 209 ? 14.684 -8.431 -27.348 1.00 96.50 209 SER A CA 1
ATOM 1537 C C . SER A 1 209 ? 15.351 -9.139 -26.166 1.00 96.50 209 SER A C 1
ATOM 1539 O O . SER A 1 209 ? 16.371 -9.795 -26.342 1.00 96.50 209 SER A O 1
ATOM 1541 N N . LEU A 1 210 ? 14.759 -9.039 -24.971 1.00 95.62 210 LEU A N 1
ATOM 1542 C CA . LEU A 1 210 ? 15.198 -9.739 -23.759 1.00 95.62 210 LEU A CA 1
ATOM 1543 C C . LEU A 1 210 ? 14.650 -11.174 -23.644 1.00 95.62 210 LEU A C 1
ATOM 1545 O O . LEU A 1 210 ? 14.945 -11.865 -22.671 1.00 95.62 210 LEU A O 1
ATOM 1549 N N . GLY A 1 211 ? 13.844 -11.636 -24.606 1.00 96.81 211 GLY A N 1
ATOM 1550 C CA . GLY A 1 211 ? 13.277 -12.986 -24.604 1.00 96.81 211 GLY A CA 1
ATOM 1551 C C . GLY A 1 211 ? 12.226 -13.232 -23.515 1.00 96.81 211 GLY A C 1
ATOM 1552 O O . GLY A 1 211 ? 12.031 -14.377 -23.109 1.00 96.81 211 GLY A O 1
ATOM 1553 N N . ILE A 1 212 ? 11.548 -12.187 -23.024 1.00 96.50 212 ILE A N 1
ATOM 1554 C CA . ILE A 1 212 ? 10.508 -12.315 -21.995 1.00 96.50 212 ILE A CA 1
ATOM 1555 C C . ILE A 1 212 ? 9.258 -12.963 -22.618 1.00 96.50 212 ILE A C 1
ATOM 1557 O O . ILE A 1 212 ? 8.679 -12.380 -23.540 1.00 96.50 212 ILE A O 1
ATOM 1561 N N . PRO A 1 213 ? 8.789 -14.122 -22.115 1.00 96.88 213 PRO A N 1
ATOM 1562 C CA . PRO A 1 213 ? 7.617 -14.812 -22.654 1.00 96.88 213 PRO A CA 1
ATOM 1563 C C . PRO A 1 213 ? 6.339 -13.961 -22.609 1.00 96.88 213 PRO A C 1
ATOM 1565 O O . PRO A 1 213 ? 6.023 -13.355 -21.584 1.00 96.88 213 PRO A O 1
ATOM 1568 N N . ALA A 1 214 ? 5.593 -13.929 -23.718 1.00 96.62 214 ALA A N 1
ATOM 1569 C CA . ALA A 1 214 ? 4.412 -13.074 -23.868 1.00 96.62 214 ALA A CA 1
ATOM 1570 C C . ALA A 1 214 ? 3.230 -13.461 -22.962 1.00 96.62 214 ALA A C 1
ATOM 1572 O O . ALA A 1 214 ? 2.390 -12.621 -22.655 1.00 96.62 214 ALA A O 1
ATOM 1573 N N . ASP A 1 215 ? 3.184 -14.707 -22.491 1.00 97.44 215 ASP A N 1
ATOM 1574 C CA . ASP A 1 215 ? 2.213 -15.204 -21.508 1.00 97.44 215 ASP A CA 1
ATOM 1575 C C . ASP A 1 215 ? 2.411 -14.604 -20.104 1.00 97.44 215 ASP A C 1
ATOM 1577 O O . ASP A 1 215 ? 1.535 -14.733 -19.250 1.00 97.44 215 ASP A O 1
ATOM 1581 N N . ARG A 1 216 ? 3.534 -13.914 -19.866 1.00 94.25 216 ARG A N 1
ATOM 1582 C CA . ARG A 1 216 ? 3.820 -13.188 -18.617 1.00 94.25 216 ARG A CA 1
ATOM 1583 C C . ARG A 1 216 ? 3.533 -11.693 -18.697 1.00 94.25 216 ARG A C 1
ATOM 1585 O O . ARG A 1 216 ? 3.681 -10.995 -17.695 1.00 94.25 216 ARG A O 1
ATOM 1592 N N . TRP A 1 217 ? 3.191 -11.175 -19.873 1.00 96.50 217 TRP A N 1
ATOM 1593 C CA . TRP A 1 217 ? 3.017 -9.741 -20.059 1.00 96.50 217 TRP A CA 1
ATOM 1594 C C . TRP A 1 217 ? 1.673 -9.282 -19.502 1.00 96.50 217 TRP A C 1
ATOM 1596 O O . TRP A 1 217 ? 0.623 -9.840 -19.816 1.00 96.50 217 TRP A O 1
ATOM 1606 N N . VAL A 1 218 ? 1.710 -8.211 -18.712 1.00 96.50 218 VAL A N 1
ATOM 1607 C CA . VAL A 1 218 ? 0.518 -7.522 -18.217 1.00 96.50 218 VAL A CA 1
ATOM 1608 C C . VAL A 1 218 ? 0.560 -6.091 -18.726 1.00 96.50 218 VAL A C 1
ATOM 1610 O O . VAL A 1 218 ? 1.529 -5.370 -18.500 1.00 96.50 218 VAL A O 1
ATOM 1613 N N . PHE A 1 219 ? -0.498 -5.680 -19.421 1.00 95.25 219 PHE A N 1
ATOM 1614 C CA . PHE A 1 219 ? -0.585 -4.349 -20.012 1.00 95.25 219 PHE A CA 1
ATOM 1615 C C . PHE A 1 219 ? -1.385 -3.403 -19.109 1.00 95.25 219 PHE A C 1
ATOM 1617 O O . PHE A 1 219 ? -2.523 -3.727 -18.759 1.00 95.25 219 PHE A O 1
ATOM 1624 N N . PRO A 1 220 ? -0.857 -2.218 -18.755 1.00 91.69 220 PRO A N 1
ATOM 1625 C CA . PRO A 1 220 ? -1.657 -1.180 -18.119 1.00 91.69 220 PRO A CA 1
ATOM 1626 C C . PRO A 1 220 ? -2.672 -0.618 -19.129 1.00 91.69 220 PRO A C 1
ATOM 1628 O O . PRO A 1 220 ? -2.298 0.013 -20.113 1.00 91.69 220 PRO A O 1
ATOM 1631 N N . ILE A 1 221 ? -3.967 -0.856 -18.891 1.00 91.38 221 ILE A N 1
ATOM 1632 C CA . ILE A 1 221 ? -5.046 -0.502 -19.840 1.00 91.38 221 ILE A CA 1
ATOM 1633 C C . ILE A 1 221 ? -5.578 0.919 -19.605 1.00 91.38 221 ILE A C 1
ATOM 1635 O O . ILE A 1 221 ? -5.984 1.605 -20.540 1.00 91.38 221 ILE A O 1
ATOM 1639 N N . ALA A 1 222 ? -5.589 1.380 -18.355 1.00 89.62 222 ALA A N 1
ATOM 1640 C CA . ALA A 1 222 ? -6.108 2.690 -17.987 1.00 89.62 222 ALA A CA 1
ATOM 1641 C C . ALA A 1 222 ? -5.339 3.269 -16.801 1.00 89.62 222 ALA A C 1
ATOM 1643 O O . ALA A 1 222 ? -4.836 2.536 -15.950 1.00 89.62 222 ALA A O 1
ATOM 1644 N N . ARG A 1 223 ? -5.303 4.602 -16.726 1.00 84.75 223 ARG A N 1
ATOM 1645 C CA . ARG A 1 223 ? -4.763 5.338 -15.582 1.00 84.75 223 ARG A CA 1
ATOM 1646 C C . ARG A 1 223 ? -5.684 6.481 -15.193 1.00 84.75 223 ARG A C 1
ATOM 1648 O O . ARG A 1 223 ? -6.274 7.136 -16.051 1.00 84.75 223 ARG A O 1
ATOM 1655 N N . ARG A 1 224 ? -5.744 6.772 -13.897 1.00 84.25 224 ARG A N 1
ATOM 1656 C CA . ARG A 1 224 ? -6.358 7.992 -13.374 1.00 84.25 224 ARG A CA 1
ATOM 1657 C C . ARG A 1 224 ? -5.642 8.398 -12.097 1.00 84.25 224 ARG A C 1
ATOM 1659 O O . ARG A 1 224 ? -5.406 7.564 -11.232 1.00 84.25 224 ARG A O 1
ATOM 1666 N N . ARG A 1 225 ? -5.332 9.686 -11.982 1.00 79.94 225 ARG A N 1
ATOM 1667 C CA . ARG A 1 225 ? -4.915 10.322 -10.733 1.00 79.94 225 ARG A CA 1
ATOM 1668 C C . ARG A 1 225 ? -5.915 11.433 -10.454 1.00 79.94 225 ARG A C 1
ATOM 1670 O O . ARG A 1 225 ? -6.214 12.222 -11.347 1.00 79.94 225 ARG A O 1
ATOM 1677 N N . ALA A 1 226 ? -6.470 11.447 -9.254 1.00 77.56 226 ALA A N 1
ATOM 1678 C CA . ALA A 1 226 ? -7.296 12.536 -8.767 1.00 77.56 226 ALA A CA 1
ATOM 1679 C C . ALA A 1 226 ? -6.641 13.049 -7.491 1.00 77.56 226 ALA A C 1
ATOM 1681 O O . ALA A 1 226 ? -6.291 12.256 -6.621 1.00 77.56 226 ALA A O 1
ATOM 1682 N N . THR A 1 227 ? -6.448 14.356 -7.406 1.00 67.12 227 THR A N 1
ATOM 1683 C CA . THR A 1 227 ? -5.954 15.022 -6.206 1.00 67.12 227 THR A CA 1
ATOM 1684 C C . THR A 1 227 ? -7.069 15.914 -5.684 1.00 67.12 227 THR A C 1
ATOM 1686 O O . THR A 1 227 ? -7.729 16.618 -6.452 1.00 67.12 227 THR A O 1
ATOM 1689 N N . THR A 1 228 ? -7.315 15.869 -4.377 1.00 57.59 228 THR A N 1
ATOM 1690 C CA . THR A 1 228 ? -8.195 16.841 -3.727 1.00 57.59 228 THR A CA 1
ATOM 1691 C C . THR A 1 228 ? -7.407 18.141 -3.634 1.00 57.59 228 THR A C 1
ATOM 1693 O O . THR A 1 228 ? -6.647 18.346 -2.695 1.00 57.59 228 THR A O 1
ATOM 1696 N N . ILE A 1 229 ? -7.499 18.988 -4.659 1.00 45.22 229 ILE A N 1
ATOM 1697 C CA . ILE A 1 229 ? -6.862 20.306 -4.635 1.00 45.22 229 ILE A CA 1
ATOM 1698 C C . ILE A 1 229 ? -7.614 21.153 -3.603 1.00 45.22 229 ILE A C 1
ATOM 1700 O O . ILE A 1 229 ? -8.729 21.610 -3.855 1.00 45.22 229 ILE A O 1
ATOM 1704 N N . GLY A 1 230 ? -7.001 21.347 -2.434 1.00 39.19 230 GLY A N 1
ATOM 1705 C CA . GLY A 1 230 ? -7.327 22.457 -1.549 1.00 39.19 230 GLY A CA 1
ATOM 1706 C C . GLY A 1 230 ? -7.012 23.760 -2.279 1.00 39.19 230 GLY A C 1
ATOM 1707 O O . GLY A 1 230 ? -5.928 23.935 -2.828 1.00 39.19 230 GLY A O 1
ATOM 1708 N N . SER A 1 231 ? -8.005 24.637 -2.351 1.00 32.56 231 SER A N 1
ATOM 1709 C CA . SER A 1 231 ? -7.947 25.979 -2.925 1.00 32.56 231 SER A CA 1
ATOM 1710 C C . SER A 1 231 ? -6.633 26.717 -2.637 1.00 32.56 231 SER A C 1
ATOM 1712 O O . SER A 1 231 ? -6.238 26.851 -1.481 1.00 32.56 231 SER A O 1
ATOM 1714 N N . SER A 1 232 ? -6.023 27.277 -3.687 1.00 28.34 232 SER A N 1
ATOM 1715 C CA . SER A 1 232 ? -5.023 28.346 -3.572 1.00 28.34 232 SER A CA 1
ATOM 1716 C C . SER A 1 232 ? -5.494 29.421 -2.571 1.00 28.34 232 SER A C 1
ATOM 1718 O O . SER A 1 232 ? -6.658 29.827 -2.654 1.00 28.34 232 SER A O 1
ATOM 1720 N N . PRO A 1 233 ? -4.631 29.963 -1.686 1.00 33.97 233 PRO A N 1
ATOM 1721 C CA . PRO A 1 233 ? -4.988 31.075 -0.799 1.00 33.97 233 PRO A CA 1
ATOM 1722 C C . PRO A 1 233 ? -5.295 32.391 -1.538 1.00 33.97 233 PRO A C 1
ATOM 1724 O O . PRO A 1 233 ? -5.662 33.385 -0.913 1.00 33.97 233 PRO A O 1
ATOM 1727 N N . SER A 1 234 ? -5.156 32.447 -2.865 1.00 30.19 234 SER A N 1
ATOM 1728 C CA . SER A 1 234 ? -5.388 33.657 -3.655 1.00 30.19 234 SER A CA 1
ATOM 1729 C C . SER A 1 234 ? -6.865 33.843 -4.032 1.00 30.19 234 SER A C 1
ATOM 1731 O O . SER A 1 234 ? -7.222 33.865 -5.209 1.00 30.19 234 SER A O 1
ATOM 1733 N N . ALA A 1 235 ? -7.738 33.976 -3.039 1.00 31.28 235 ALA A N 1
ATOM 1734 C CA . ALA A 1 235 ? -9.072 34.539 -3.230 1.00 31.28 235 ALA A CA 1
ATOM 1735 C C . ALA A 1 235 ? -9.478 35.301 -1.966 1.00 31.28 235 ALA A C 1
ATOM 1737 O O . ALA A 1 235 ? -10.320 34.872 -1.178 1.00 31.28 235 ALA A O 1
ATOM 1738 N N . THR A 1 236 ? -8.854 36.460 -1.759 1.00 29.64 236 THR A N 1
ATOM 1739 C CA . THR A 1 236 ? -9.380 37.506 -0.883 1.00 29.64 236 THR A CA 1
ATOM 1740 C C . THR A 1 236 ? -10.740 37.945 -1.428 1.00 29.64 236 THR A C 1
ATOM 1742 O O . THR A 1 236 ? -10.840 38.822 -2.281 1.00 29.64 236 THR A O 1
ATOM 1745 N N . ASN A 1 237 ? -11.809 37.318 -0.937 1.00 28.47 237 ASN A N 1
ATOM 1746 C CA . ASN A 1 237 ? -13.172 37.799 -1.114 1.00 28.47 237 ASN A CA 1
ATOM 1747 C C . ASN A 1 237 ? -13.335 39.105 -0.325 1.00 28.47 237 ASN A C 1
ATOM 1749 O O . ASN A 1 237 ? -13.628 39.109 0.871 1.00 28.47 237 ASN A O 1
ATOM 1753 N N . SER A 1 238 ? -13.150 40.231 -1.009 1.00 33.44 238 SER A N 1
ATOM 1754 C CA . SER A 1 238 ? -13.642 41.536 -0.583 1.00 33.44 238 SER A CA 1
ATOM 1755 C C . SER A 1 238 ? -15.170 41.548 -0.684 1.00 33.44 238 SER A C 1
ATOM 1757 O O . SER A 1 238 ? -15.762 42.015 -1.654 1.00 33.44 238 SER A O 1
ATOM 1759 N N . ILE A 1 239 ? -15.842 41.021 0.340 1.00 35.75 239 ILE A N 1
ATOM 1760 C CA . ILE A 1 239 ? -17.290 41.190 0.478 1.00 35.75 239 ILE A CA 1
ATOM 1761 C C . ILE A 1 239 ? -17.546 42.623 0.945 1.00 35.75 239 ILE A C 1
ATOM 1763 O O . ILE A 1 239 ? -17.307 42.994 2.097 1.00 35.75 239 ILE A O 1
ATOM 1767 N N . GLY A 1 240 ? -18.007 43.437 -0.004 1.00 31.61 240 GLY A N 1
ATOM 1768 C CA . GLY A 1 240 ? -18.457 44.801 0.207 1.00 31.61 240 GLY A CA 1
ATOM 1769 C C . GLY A 1 240 ? -19.586 44.871 1.232 1.00 31.61 240 GLY A C 1
ATOM 1770 O O . GLY A 1 240 ? -20.605 44.192 1.125 1.00 31.61 240 GLY A O 1
ATOM 1771 N N . ARG A 1 241 ? -19.415 45.745 2.224 1.00 31.16 241 ARG A N 1
ATOM 1772 C CA . ARG A 1 241 ? -20.512 46.222 3.064 1.00 31.16 241 ARG A CA 1
ATOM 1773 C C . ARG A 1 241 ? -21.292 47.278 2.286 1.00 31.16 241 ARG A C 1
ATOM 1775 O O . ARG A 1 241 ? -20.884 48.435 2.243 1.00 31.16 241 ARG A O 1
ATOM 1782 N N . THR A 1 242 ? -22.437 46.909 1.728 1.00 34.84 242 THR A N 1
ATOM 1783 C CA . THR A 1 242 ? -23.500 47.875 1.432 1.00 34.84 242 THR A CA 1
ATOM 1784 C C . THR A 1 242 ? -24.136 48.301 2.753 1.00 34.84 242 THR A C 1
ATOM 1786 O O . THR A 1 242 ? -24.798 47.500 3.412 1.00 34.84 242 THR A O 1
ATOM 1789 N N . ARG A 1 243 ? -23.909 49.552 3.169 1.00 31.48 243 ARG A N 1
ATOM 1790 C CA . ARG A 1 243 ? -24.761 50.225 4.157 1.00 31.48 243 ARG A CA 1
ATOM 1791 C C . ARG A 1 243 ? -25.927 50.854 3.400 1.00 31.48 243 ARG A C 1
ATOM 1793 O O . ARG A 1 243 ? -25.705 51.668 2.510 1.00 31.48 243 ARG A O 1
ATOM 1800 N N . SER A 1 244 ? -27.139 50.449 3.742 1.00 38.84 244 SER A N 1
ATOM 1801 C CA . SER A 1 244 ? -28.361 51.187 3.441 1.00 38.84 244 SER A CA 1
ATOM 1802 C C . SER A 1 244 ? -28.406 52.464 4.288 1.00 38.84 244 SER A C 1
ATOM 1804 O O . SER A 1 244 ? -28.078 52.413 5.477 1.00 38.84 244 SER A O 1
ATOM 1806 N N . ASN A 1 245 ? -28.775 53.577 3.648 1.00 44.12 245 ASN A N 1
ATOM 1807 C CA . ASN A 1 245 ? -29.270 54.792 4.305 1.00 44.12 245 ASN A CA 1
ATOM 1808 C C . ASN A 1 245 ? -30.605 54.526 5.003 1.00 44.12 245 ASN A C 1
ATOM 1810 O O . ASN A 1 245 ? -31.359 53.665 4.491 1.00 44.12 245 ASN A O 1
#

Secondary structure (DSSP, 8-state):
---SPEEEEEEEP---SSS-----PPPPEEEEPPS-TTHHHHHHHHHHHHHHHTSEEEEEEEEEEEHHHHHHHHHHTPPP-PPPPPTTSPPPEEPP-TTTT-S-HHHHHTT--SHHHHHHHHHHHHHHHTT--HHHHHHHHHHHHHHHHHHHHT-TT-S------HHHHHS-BTTB-EEETTEEGGGS-----EEEEEEEEE-HHHHHHTT--GGG----------------S------------

Sequence (245 aa):
MDRGNCELALSERTDDSCGVPGDRAATPSLVTSATGGEQPQALVNRAALSIAAGDHDIVLITGGETFRSMRSAGSTGVGLPWTEQSDSVPAAETEPDPHADASHPCELAVGAVLPTDYYPLFENALRGASGRTIAEHQSTLGALWHNFSSVAQSNPHAWNPIDASAHQIATVGVDNRMISFPYTKLLNSNIWVDMAAAIVLCSVDKARSLGIPADRWVFPIARRRATTIGSSPSATNSIGRTRSN